Protein AF-A0A378IUZ5-F1 (afdb_monomer_lite)

Organism: NCBI:txid453

Foldseek 3Di:
DDADPVNAELEADDCVQADLLEHEDEQNHQAYDPCRCPPNPSHQAYEYADPDPVSLVNVLVNDDPVHSQRYAYPVNVVVLVVLLVVLLLVLLLQLLLFPCCLAAAPPAPHFDWDWDFDQPPVRDTDIDIDTDHHDYSVVSSVVCVVCVVVRVLSVVLNVVLSPDRRDRDPVSVVVNSVVNNVSSVVSSVVSVVVSVVSRDPDPDPPDPDDDDDDDD

Secondary structure (DSSP, 8-state):
-EE-TTS-EEEE--GGG-BTTEEEEETT--EE-TTTTTT-TT--EEEEE-S-HHHHHHHHHHS-HHHHTTEEEHHHHHHHHHHHHHHHHHHHT-GGGSTTHHHHBTT-S---EEEEEEE-TTS-EEEEEEEPPPB-HHHHHHHHHHTTTT-HHHHHHHHHHHHSPPPSSHHHHHHHHHHHHHHHHHHHHHHHHHHHHTTS-----------PPPP-

Structure (mmCIF, N/CA/C/O backbone):
data_AF-A0A378IUZ5-F1
#
_entry.id   AF-A0A378IUZ5-F1
#
loop_
_atom_site.group_PDB
_atom_site.id
_atom_site.type_symbol
_atom_site.label_atom_id
_atom_site.label_alt_id
_atom_site.label_comp_id
_atom_site.label_asym_id
_atom_site.label_entity_id
_atom_site.label_seq_id
_atom_site.pdbx_PDB_ins_code
_atom_site.Cartn_x
_atom_site.Cartn_y
_atom_site.Cartn_z
_atom_site.occupancy
_atom_site.B_iso_or_equiv
_atom_site.auth_seq_id
_atom_site.auth_comp_id
_atom_site.auth_asym_id
_atom_site.auth_atom_id
_atom_site.pdbx_PDB_model_num
ATOM 1 N N . MET A 1 1 ? -15.796 -12.437 9.306 1.00 93.81 1 MET A N 1
ATOM 2 C CA . MET A 1 1 ? -15.951 -11.730 10.589 1.00 93.81 1 MET A CA 1
ATOM 3 C C . MET A 1 1 ? -17.305 -12.093 11.167 1.00 93.81 1 MET A C 1
ATOM 5 O O . MET A 1 1 ? -18.234 -12.288 10.391 1.00 93.81 1 MET A O 1
ATOM 9 N N . GLN A 1 2 ? -17.433 -12.231 12.486 1.00 96.75 2 GLN A N 1
ATOM 10 C CA . GLN A 1 2 ? -18.705 -12.530 13.143 1.00 96.75 2 GLN A CA 1
ATOM 11 C C . GLN A 1 2 ? -19.196 -11.313 13.933 1.00 96.75 2 GLN A C 1
ATOM 13 O O . GLN A 1 2 ? -18.564 -10.911 14.910 1.00 96.75 2 GLN A O 1
ATOM 18 N N . ILE A 1 3 ? -20.339 -10.773 13.515 1.00 96.88 3 ILE A N 1
ATOM 19 C CA . ILE A 1 3 ? -21.054 -9.666 14.161 1.00 96.88 3 ILE A CA 1
ATOM 20 C C . ILE A 1 3 ? -22.400 -10.212 14.662 1.00 96.88 3 ILE A C 1
ATOM 22 O O . ILE A 1 3 ? -22.935 -11.163 14.085 1.00 96.88 3 ILE A O 1
ATOM 26 N N . SER A 1 4 ? -22.912 -9.676 15.767 1.00 97.00 4 SER A N 1
ATOM 27 C CA . SER A 1 4 ? -24.239 -10.003 16.301 1.00 97.00 4 SER A CA 1
ATOM 28 C C . SER A 1 4 ? -25.361 -9.681 15.308 1.00 97.00 4 SER A C 1
ATOM 30 O O . SER A 1 4 ? -25.196 -8.903 14.371 1.00 97.00 4 SER A O 1
ATOM 32 N N . SER A 1 5 ? -26.539 -10.266 15.529 1.00 95.12 5 SER A N 1
ATOM 33 C CA . SER A 1 5 ? -27.713 -10.069 14.668 1.00 95.12 5 SER A CA 1
ATOM 34 C C . SER A 1 5 ? -28.210 -8.622 14.605 1.00 95.12 5 SER A C 1
ATOM 36 O O . SER A 1 5 ? -28.852 -8.250 13.631 1.00 95.12 5 SER A O 1
ATOM 38 N N . ASP A 1 6 ? -27.928 -7.815 15.630 1.00 94.19 6 ASP A N 1
ATOM 39 C CA . ASP A 1 6 ? -28.248 -6.382 15.677 1.00 94.19 6 ASP A CA 1
ATOM 40 C C . ASP A 1 6 ? -27.192 -5.493 14.991 1.00 94.19 6 ASP A C 1
ATOM 42 O O . ASP A 1 6 ? -27.367 -4.278 14.936 1.00 94.19 6 ASP A O 1
ATOM 46 N N . GLY A 1 7 ? -26.097 -6.075 14.486 1.00 93.75 7 GLY A N 1
ATOM 47 C CA . GLY A 1 7 ? -25.012 -5.352 13.823 1.00 93.75 7 GLY A CA 1
ATOM 48 C C . GLY A 1 7 ? -24.105 -4.538 14.753 1.00 93.75 7 GLY A C 1
ATOM 49 O O . GLY A 1 7 ? -23.192 -3.881 14.265 1.00 93.75 7 GLY A O 1
ATOM 50 N N . GLN A 1 8 ? -24.329 -4.564 16.071 1.00 95.88 8 GLN A N 1
ATOM 51 C CA . GLN A 1 8 ? -23.692 -3.640 17.018 1.00 95.88 8 GLN A CA 1
ATOM 52 C C . GLN A 1 8 ? -22.542 -4.256 17.822 1.00 95.88 8 GLN A C 1
ATOM 54 O O . GLN A 1 8 ? -21.721 -3.521 18.375 1.00 95.88 8 GLN A O 1
ATOM 59 N N . THR A 1 9 ? -22.451 -5.586 17.884 1.00 97.50 9 THR A N 1
ATOM 60 C CA . THR A 1 9 ? -21.418 -6.288 18.655 1.00 97.50 9 THR A CA 1
ATOM 61 C C . THR A 1 9 ? -20.476 -7.067 17.749 1.00 97.50 9 THR A C 1
ATOM 63 O O . THR A 1 9 ? -20.890 -7.989 17.042 1.00 97.50 9 THR A O 1
ATOM 66 N N . LEU A 1 10 ? -19.181 -6.755 17.815 1.00 97.69 10 LEU A N 1
ATOM 67 C CA . LEU A 1 10 ? -18.140 -7.578 17.206 1.00 97.69 10 LEU A CA 1
ATOM 68 C C . LEU A 1 10 ? -17.878 -8.790 18.105 1.00 97.69 10 LEU A C 1
ATOM 70 O O . LEU A 1 10 ? -17.254 -8.673 19.158 1.00 97.69 10 LEU A O 1
ATOM 74 N N . VAL A 1 11 ? -18.366 -9.956 17.683 1.00 97.69 11 VAL A N 1
ATOM 75 C CA . VAL A 1 11 ? -18.302 -11.193 18.475 1.00 97.69 11 VAL A CA 1
ATOM 76 C C . VAL A 1 11 ? -16.967 -11.901 18.277 1.00 97.69 11 VAL A C 1
ATOM 78 O O . VAL A 1 11 ? -16.370 -12.393 19.231 1.00 97.69 11 VAL A O 1
ATOM 81 N N . ARG A 1 12 ? -16.493 -12.004 17.028 1.00 97.00 12 ARG A N 1
ATOM 82 C CA . ARG A 1 12 ? -15.244 -12.713 16.721 1.00 97.00 12 ARG A CA 1
ATOM 83 C C . ARG A 1 12 ? -14.632 -12.300 15.388 1.00 97.00 12 ARG A C 1
ATOM 85 O O . ARG A 1 12 ? -15.325 -12.238 14.372 1.00 97.00 12 ARG A O 1
ATOM 92 N N . VAL A 1 13 ? -13.315 -12.152 15.390 1.00 96.94 13 VAL A N 1
ATOM 93 C CA . VAL A 1 13 ? -12.441 -12.038 14.223 1.00 96.94 13 VAL A CA 1
ATOM 94 C C . VAL A 1 13 ? -11.604 -13.312 14.134 1.00 96.94 13 VAL A C 1
ATOM 96 O O . VAL A 1 13 ? -11.110 -13.826 15.138 1.00 96.94 13 VAL A O 1
ATOM 99 N N . ARG A 1 14 ? -11.497 -13.879 12.936 1.00 95.31 14 ARG A N 1
ATOM 100 C CA . ARG A 1 14 ? -10.641 -15.034 12.637 1.00 95.31 14 ARG A CA 1
ATOM 101 C C . ARG A 1 14 ? -9.499 -14.588 11.736 1.00 95.31 14 ARG A C 1
ATOM 103 O O . ARG A 1 14 ? -9.653 -13.627 10.998 1.00 95.31 14 ARG A O 1
ATOM 110 N N . ASP A 1 15 ? -8.413 -15.355 11.689 1.00 94.31 15 ASP A N 1
ATOM 111 C CA . ASP A 1 15 ? -7.323 -15.109 10.729 1.00 94.31 15 ASP A CA 1
ATOM 112 C C . ASP A 1 15 ? -7.794 -15.122 9.258 1.00 94.31 15 ASP A C 1
ATOM 114 O O . ASP A 1 15 ? -7.133 -14.541 8.408 1.00 94.31 15 ASP A O 1
ATOM 118 N N . SER A 1 16 ? -8.934 -15.755 8.942 1.00 93.75 16 SER A N 1
ATOM 119 C CA . SER A 1 16 ? -9.565 -15.696 7.610 1.00 93.75 16 SER A CA 1
ATOM 120 C C . SER A 1 16 ? -10.226 -14.353 7.290 1.00 93.75 16 SER A C 1
ATOM 122 O O . SER A 1 16 ? -10.581 -14.111 6.145 1.00 93.75 16 SER A O 1
ATOM 124 N N . ASP A 1 17 ? -10.459 -13.527 8.308 1.00 94.25 17 ASP A N 1
ATOM 125 C CA . ASP A 1 17 ? -11.067 -12.200 8.198 1.00 94.25 17 ASP A CA 1
ATOM 126 C C . ASP A 1 17 ? -10.004 -11.094 8.091 1.00 94.25 17 ASP A C 1
ATOM 128 O O . ASP A 1 17 ? -10.349 -9.917 8.023 1.00 94.25 17 ASP A O 1
ATOM 132 N N . ILE A 1 18 ? -8.726 -11.480 8.134 1.00 95.31 18 ILE A N 1
ATOM 133 C CA . ILE A 1 18 ? -7.571 -10.594 8.089 1.00 95.31 18 ILE A CA 1
ATOM 134 C C . ILE A 1 18 ? -6.968 -10.688 6.689 1.00 95.31 18 ILE A C 1
ATOM 136 O O . ILE A 1 18 ? -6.465 -11.747 6.304 1.00 95.31 18 ILE A O 1
ATOM 140 N N . ASP A 1 19 ? -6.994 -9.580 5.954 1.00 92.06 19 ASP A N 1
ATOM 141 C CA . ASP A 1 19 ? -6.399 -9.458 4.624 1.00 92.06 19 ASP A CA 1
ATOM 142 C C . ASP A 1 19 ? -5.126 -8.614 4.702 1.00 92.06 19 ASP A C 1
ATOM 144 O O . ASP A 1 19 ? -5.129 -7.527 5.273 1.00 92.06 19 ASP A O 1
ATOM 148 N N . ASP A 1 20 ? -4.016 -9.157 4.203 1.00 90.12 20 ASP A N 1
ATOM 149 C CA . ASP A 1 20 ? -2.674 -8.554 4.297 1.00 90.12 20 ASP A CA 1
ATOM 150 C C . ASP A 1 20 ? -2.320 -8.017 5.707 1.00 90.12 20 ASP A C 1
ATOM 152 O O . ASP A 1 20 ? -1.781 -6.928 5.899 1.00 90.12 20 ASP A O 1
ATOM 156 N N . GLY A 1 21 ? -2.700 -8.779 6.739 1.00 92.88 21 GLY A N 1
ATOM 157 C CA . GLY A 1 21 ? -2.493 -8.416 8.147 1.00 92.88 21 GLY A CA 1
ATOM 158 C C . GLY A 1 21 ? -3.470 -7.371 8.705 1.00 92.88 21 GLY A C 1
ATOM 159 O O . GLY A 1 21 ? -3.433 -7.071 9.901 1.00 92.88 21 GLY A O 1
ATOM 160 N N . SER A 1 22 ? -4.392 -6.869 7.889 1.00 94.50 22 SER A N 1
ATOM 161 C CA . SER A 1 22 ? -5.360 -5.840 8.259 1.00 94.50 22 SER A CA 1
ATOM 162 C C . SER A 1 22 ? -6.760 -6.409 8.489 1.00 94.50 22 SER A C 1
ATOM 164 O O . SER A 1 22 ? -7.246 -7.253 7.740 1.00 94.50 22 SER A O 1
ATOM 166 N N . CYS A 1 23 ? -7.436 -5.928 9.532 1.00 96.31 23 CYS A N 1
ATOM 167 C CA . CYS A 1 23 ? -8.835 -6.244 9.823 1.00 96.31 23 CYS A CA 1
ATOM 168 C C . CYS A 1 23 ? -9.672 -4.966 9.805 1.00 96.31 23 CYS A C 1
ATOM 170 O O . CYS A 1 23 ? -9.353 -4.020 10.522 1.00 96.31 23 CYS A O 1
ATOM 172 N N . GLN A 1 24 ? -10.774 -4.953 9.057 1.00 96.31 24 GLN A N 1
ATOM 173 C CA . GLN A 1 24 ? -11.662 -3.795 8.971 1.00 96.31 24 GLN A CA 1
ATOM 174 C C . GLN A 1 24 ? -12.866 -3.939 9.909 1.00 96.31 24 GLN A C 1
ATOM 176 O O . GLN A 1 24 ? -13.718 -4.801 9.709 1.00 96.31 24 GLN A O 1
ATOM 181 N N . ILE A 1 25 ? -12.945 -3.084 10.928 1.00 97.00 25 ILE A N 1
ATOM 182 C CA . ILE A 1 25 ? -14.085 -2.981 11.843 1.00 97.00 25 ILE A CA 1
ATOM 183 C C . ILE A 1 25 ? -15.115 -2.015 11.236 1.00 97.00 25 ILE A C 1
ATOM 185 O O . ILE A 1 25 ? -14.765 -0.864 10.956 1.00 97.00 25 ILE A O 1
ATOM 189 N N . PRO A 1 26 ? -16.375 -2.440 11.040 1.00 95.44 26 PRO A N 1
ATOM 190 C CA . PRO A 1 26 ? -17.430 -1.566 10.536 1.00 95.44 26 PRO A CA 1
ATOM 191 C C . PRO A 1 26 ? -17.740 -0.390 11.468 1.00 95.44 26 PRO A C 1
ATOM 193 O O . PRO A 1 26 ? -17.628 -0.503 12.692 1.00 95.44 26 PRO A O 1
ATOM 196 N N . ALA A 1 27 ? -18.224 0.706 10.885 1.00 93.62 27 ALA A N 1
ATOM 197 C CA . ALA A 1 27 ? -18.963 1.717 11.634 1.00 93.62 27 ALA A CA 1
ATOM 198 C C . ALA A 1 27 ? -20.202 1.091 12.312 1.00 93.62 27 ALA A C 1
ATOM 200 O O . ALA A 1 27 ? -20.739 0.077 11.865 1.00 93.62 27 ALA A O 1
ATOM 201 N N . GLY A 1 28 ? -20.649 1.686 13.410 1.00 93.62 28 GLY A N 1
ATOM 202 C CA . GLY A 1 28 ? -21.819 1.293 14.188 1.00 93.62 28 GLY A CA 1
ATOM 203 C C . GLY A 1 28 ? -21.537 0.292 15.308 1.00 93.62 28 GLY A C 1
ATOM 204 O O . GLY A 1 28 ? -22.400 0.089 16.157 1.00 93.62 28 GLY A O 1
ATOM 205 N N . ILE A 1 29 ? -20.339 -0.301 15.376 1.00 97.31 29 ILE A N 1
ATOM 206 C CA . ILE A 1 29 ? -19.983 -1.248 16.443 1.00 97.31 29 ILE A CA 1
ATOM 207 C C . ILE A 1 29 ? -19.940 -0.523 17.785 1.00 97.31 29 ILE A C 1
ATOM 209 O O . ILE A 1 29 ? -19.073 0.323 17.997 1.00 97.31 29 ILE A O 1
ATOM 213 N N . THR A 1 30 ? -20.849 -0.853 18.699 1.00 97.12 30 THR A N 1
ATOM 214 C CA . THR A 1 30 ? -20.945 -0.275 20.050 1.00 97.12 30 THR A CA 1
ATOM 215 C C . THR A 1 30 ? -20.349 -1.170 21.126 1.00 97.12 30 THR A C 1
ATOM 217 O O . THR A 1 30 ? -20.024 -0.673 22.201 1.00 97.12 30 THR A O 1
ATOM 220 N N . THR A 1 31 ? -20.146 -2.455 20.828 1.00 97.25 31 THR A N 1
ATOM 221 C CA . THR A 1 31 ? -19.569 -3.430 21.760 1.00 97.25 31 THR A CA 1
ATOM 222 C C . THR A 1 31 ? -18.574 -4.341 21.041 1.00 97.25 31 THR A C 1
ATOM 224 O O . THR A 1 31 ? -18.800 -4.762 19.908 1.00 97.25 31 THR A O 1
ATOM 227 N N . ILE A 1 32 ? -17.465 -4.677 21.698 1.00 97.62 32 ILE A N 1
ATOM 228 C CA . ILE A 1 32 ? -16.511 -5.688 21.229 1.00 97.62 32 ILE A CA 1
ATOM 229 C C . ILE A 1 32 ? -16.420 -6.750 22.315 1.00 97.62 32 ILE A C 1
ATOM 231 O O . ILE A 1 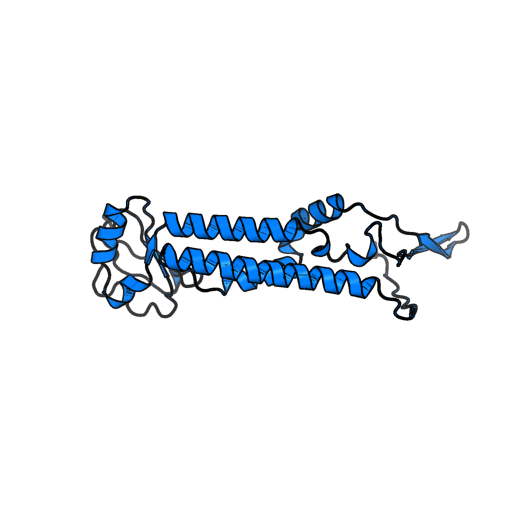32 ? -16.172 -6.430 23.477 1.00 97.62 32 ILE A O 1
ATOM 235 N N . ASP A 1 33 ? -16.647 -8.008 21.949 1.00 96.50 33 ASP A N 1
ATOM 236 C CA . ASP A 1 33 ? -16.543 -9.097 22.910 1.00 96.50 33 ASP A CA 1
ATOM 237 C C . ASP A 1 33 ? -15.089 -9.245 23.394 1.00 96.50 33 ASP A C 1
ATOM 239 O O . ASP A 1 33 ? -14.131 -9.102 22.631 1.00 96.50 33 ASP A O 1
ATOM 243 N N . THR A 1 34 ? -14.912 -9.576 24.672 1.00 92.25 34 THR A N 1
ATOM 244 C CA . THR A 1 34 ? -13.605 -9.652 25.358 1.00 92.25 34 THR A CA 1
ATOM 245 C C . THR A 1 34 ? -12.598 -10.573 24.667 1.00 92.25 34 THR A C 1
ATOM 247 O O . THR A 1 34 ? -11.389 -10.390 24.788 1.00 92.25 34 THR A O 1
ATOM 250 N N . ARG A 1 35 ? -13.092 -11.574 23.928 1.00 93.94 35 ARG A N 1
ATOM 251 C CA . ARG A 1 35 ? -12.298 -12.561 23.183 1.00 93.94 35 ARG A CA 1
ATOM 252 C C . ARG A 1 35 ? -12.435 -12.429 21.664 1.00 93.94 35 ARG A C 1
ATOM 254 O O . ARG A 1 35 ? -12.056 -13.345 20.933 1.00 93.94 35 ARG A O 1
ATOM 261 N N . ALA A 1 36 ? -12.934 -11.295 21.169 1.00 96.62 36 ALA A N 1
ATOM 262 C CA . ALA A 1 36 ? -13.176 -11.099 19.743 1.00 96.62 36 ALA A CA 1
ATOM 263 C C . ALA A 1 36 ? -11.903 -11.259 18.896 1.00 96.62 36 ALA A C 1
ATOM 265 O O . ALA A 1 36 ? -11.979 -11.793 17.795 1.00 96.62 36 ALA A O 1
ATOM 266 N N . PHE A 1 37 ? -10.738 -10.871 19.425 1.00 96.56 37 PHE A N 1
ATOM 267 C CA . PHE A 1 37 ? -9.444 -10.929 18.731 1.00 96.56 37 PHE A CA 1
ATOM 268 C C . PHE A 1 37 ? -8.528 -12.072 19.197 1.00 96.56 37 PHE A C 1
ATOM 270 O O . PHE A 1 37 ? -7.346 -12.118 18.847 1.00 96.56 37 PHE A O 1
ATOM 277 N N . THR A 1 38 ? -9.034 -13.017 19.994 1.00 93.19 38 THR A N 1
ATOM 278 C CA . THR A 1 38 ? -8.218 -14.144 20.462 1.00 93.19 38 THR A CA 1
ATOM 279 C C . THR A 1 38 ? -7.758 -14.996 19.270 1.00 93.19 38 THR A C 1
ATOM 281 O O . THR A 1 38 ? -8.576 -15.416 18.455 1.00 93.19 38 THR A O 1
ATOM 284 N N . HIS A 1 39 ? -6.456 -15.296 19.203 1.00 92.00 39 HIS A N 1
ATOM 285 C CA . HIS A 1 39 ? -5.794 -16.042 18.116 1.00 92.00 39 HIS A CA 1
ATOM 286 C C . HIS A 1 39 ? -5.687 -15.315 16.762 1.00 92.00 39 HIS A C 1
ATOM 288 O O . HIS A 1 39 ? -5.403 -15.964 15.760 1.00 92.00 39 HIS A O 1
ATOM 294 N N . CYS A 1 40 ? -5.847 -13.989 16.715 1.00 94.75 40 CYS A N 1
ATOM 295 C CA . CYS A 1 40 ? -5.556 -13.195 15.514 1.00 94.75 40 CYS A CA 1
ATOM 296 C C . CYS A 1 40 ? -4.037 -12.995 15.333 1.00 94.75 40 CYS A C 1
ATOM 298 O O . CYS A 1 40 ? -3.497 -11.921 15.603 1.00 94.75 40 CYS A O 1
ATOM 300 N N . THR A 1 41 ? -3.324 -14.047 14.923 1.00 92.44 41 THR A N 1
ATOM 301 C CA . THR A 1 41 ? -1.847 -14.074 14.886 1.00 92.44 41 THR A CA 1
ATOM 302 C C . THR A 1 41 ? -1.249 -13.247 13.754 1.00 92.44 41 THR A C 1
ATOM 304 O O . THR A 1 41 ? -0.116 -12.781 13.859 1.00 92.44 41 THR A O 1
ATOM 307 N N . LYS A 1 42 ? -2.022 -13.027 12.688 1.00 93.88 42 LYS A N 1
ATOM 308 C CA . LYS A 1 42 ? -1.606 -12.244 11.518 1.00 93.88 42 LYS A CA 1
ATOM 309 C C . LYS A 1 42 ? -1.895 -10.749 11.654 1.00 93.88 42 LYS A C 1
ATOM 311 O O . LYS A 1 42 ? -1.502 -9.989 10.780 1.00 93.88 42 LYS A O 1
ATOM 316 N N . LEU A 1 43 ? -2.589 -10.324 12.714 1.00 95.31 43 LEU A N 1
ATOM 317 C CA . LEU A 1 43 ? -3.108 -8.963 12.841 1.00 95.31 43 LEU A CA 1
ATOM 318 C C . LEU A 1 43 ? -1.996 -7.938 13.103 1.00 95.31 43 LEU A C 1
ATOM 320 O O . LEU A 1 43 ? -1.454 -7.851 14.212 1.00 95.31 43 LEU A O 1
ATOM 324 N N . THR A 1 44 ? -1.709 -7.112 12.105 1.00 94.69 44 THR A N 1
ATOM 325 C CA . THR A 1 44 ? -0.768 -5.987 12.159 1.00 94.69 44 THR A CA 1
ATOM 326 C C . THR A 1 44 ? -1.485 -4.641 12.210 1.00 94.69 44 THR A C 1
ATOM 328 O O . THR A 1 44 ? -0.960 -3.709 12.822 1.00 94.69 44 THR A O 1
ATOM 331 N N . SER A 1 45 ? -2.685 -4.539 11.632 1.00 96.12 45 SER A N 1
ATOM 332 C CA . SER A 1 45 ? -3.451 -3.291 11.563 1.00 96.12 45 SER A CA 1
ATOM 333 C C . SER A 1 45 ? -4.953 -3.511 11.750 1.00 96.12 45 SER A C 1
ATOM 335 O O . SER A 1 45 ? -5.514 -4.529 11.346 1.00 96.12 45 SER A O 1
ATOM 337 N N . ILE A 1 46 ? -5.613 -2.544 12.382 1.00 97.12 46 ILE A N 1
ATOM 338 C CA . ILE A 1 46 ? -7.062 -2.506 12.585 1.00 97.12 46 ILE A CA 1
ATOM 339 C C . ILE A 1 46 ? -7.587 -1.240 11.923 1.00 97.12 46 ILE A C 1
ATOM 341 O O . ILE A 1 46 ? -7.243 -0.136 12.333 1.00 97.12 46 ILE A O 1
ATOM 345 N N . ILE A 1 47 ? -8.431 -1.399 10.913 1.00 97.31 47 ILE A N 1
ATOM 346 C CA . ILE A 1 47 ? -9.008 -0.292 10.160 1.00 97.31 47 ILE A CA 1
ATOM 347 C C . ILE A 1 47 ? -10.398 -0.020 10.715 1.00 97.31 47 ILE A C 1
ATOM 349 O O . ILE A 1 47 ? -11.251 -0.906 10.690 1.00 97.31 47 ILE A O 1
ATOM 353 N N . ILE A 1 48 ? -10.653 1.194 11.194 1.00 97.31 48 ILE A N 1
ATOM 354 C CA . ILE A 1 48 ? -12.012 1.598 11.571 1.00 97.31 48 ILE A CA 1
ATOM 355 C C . ILE A 1 48 ? -12.670 2.234 10.350 1.00 97.31 48 ILE A C 1
ATOM 357 O O . ILE A 1 48 ? -12.227 3.278 9.876 1.00 97.31 48 ILE A O 1
ATOM 361 N N . ALA A 1 49 ? -13.728 1.598 9.846 1.00 95.94 49 ALA A N 1
ATOM 362 C CA . ALA A 1 49 ? -14.438 1.981 8.628 1.00 95.94 49 ALA A CA 1
ATOM 363 C C . ALA A 1 49 ? -15.397 3.169 8.834 1.00 95.94 49 ALA A C 1
ATOM 365 O O . ALA A 1 49 ? -16.550 3.111 8.410 1.00 95.94 49 ALA A O 1
ATOM 366 N N . SER A 1 50 ? -14.928 4.225 9.498 1.00 95.19 50 SER A N 1
ATOM 367 C CA . SER A 1 50 ? -15.663 5.471 9.706 1.00 95.19 50 SER A CA 1
ATOM 368 C C . SER A 1 50 ? -14.765 6.671 9.424 1.00 95.19 50 SER A C 1
ATOM 370 O O . SER A 1 50 ? -13.559 6.631 9.681 1.00 95.19 50 SER A O 1
ATOM 372 N N . ASP A 1 51 ? -15.383 7.724 8.898 1.00 92.69 51 ASP A N 1
ATOM 373 C CA . ASP A 1 51 ? -14.761 9.031 8.684 1.00 92.69 51 ASP A CA 1
ATOM 374 C C . ASP A 1 51 ? -15.071 9.996 9.851 1.00 92.69 51 ASP A C 1
ATOM 376 O O . ASP A 1 51 ? -14.511 11.089 9.915 1.00 92.69 51 ASP A O 1
ATOM 380 N N . ASP A 1 52 ? -15.936 9.591 10.794 1.00 94.50 52 ASP A N 1
ATOM 381 C CA . ASP A 1 52 ? -16.264 10.346 12.006 1.00 94.50 52 ASP A CA 1
ATOM 382 C C . ASP A 1 52 ? -15.239 10.062 13.116 1.00 94.50 52 ASP A C 1
ATOM 384 O O . ASP A 1 52 ? -15.160 8.960 13.667 1.00 94.50 52 ASP A O 1
ATOM 388 N N . GLU A 1 53 ? -14.463 11.083 13.480 1.00 93.25 53 GLU A N 1
ATOM 389 C CA . GLU A 1 53 ? -13.435 11.005 14.523 1.00 93.25 53 GLU A CA 1
ATOM 390 C C . GLU A 1 53 ? -13.997 10.604 15.893 1.00 93.25 53 GLU A C 1
ATOM 392 O O . GLU A 1 53 ? -13.327 9.905 16.658 1.00 93.25 53 GLU A O 1
ATOM 397 N N . THR A 1 54 ? -15.236 10.993 16.209 1.00 95.44 54 THR A N 1
ATOM 398 C CA . THR A 1 54 ? -15.879 10.637 17.479 1.00 95.44 54 THR A CA 1
ATOM 399 C C . THR A 1 54 ? -16.210 9.151 17.528 1.00 95.44 54 THR A C 1
ATOM 401 O O . THR A 1 54 ? -16.021 8.494 18.555 1.00 95.44 54 THR A O 1
ATOM 404 N N . GLU A 1 55 ? -16.632 8.589 16.399 1.00 95.94 55 GLU A N 1
ATOM 405 C CA . GLU A 1 55 ? -16.911 7.171 16.264 1.00 95.94 55 GLU A CA 1
ATOM 406 C C . GLU A 1 55 ? -15.625 6.340 16.283 1.00 95.94 55 GLU A C 1
ATOM 408 O O . GLU A 1 55 ? -15.555 5.331 16.992 1.00 95.94 55 GLU A O 1
ATOM 413 N N . VAL A 1 56 ? -14.588 6.796 15.576 1.00 95.81 56 VAL A N 1
ATOM 414 C CA . VAL A 1 56 ? -13.246 6.199 15.613 1.00 95.81 56 VAL A CA 1
ATOM 415 C C . VAL A 1 56 ? -12.716 6.171 17.044 1.00 95.81 56 VAL A C 1
ATOM 417 O O . VAL A 1 56 ? -12.283 5.117 17.518 1.00 95.81 56 VAL A O 1
ATOM 420 N N . ALA A 1 57 ? -12.806 7.288 17.770 1.00 96.06 57 ALA A N 1
ATOM 421 C CA . ALA A 1 57 ? -12.396 7.358 19.167 1.00 96.06 57 ALA A CA 1
ATOM 422 C C . ALA A 1 57 ? -13.216 6.400 20.040 1.00 96.06 57 ALA A C 1
ATOM 424 O O . ALA A 1 57 ? -12.649 5.645 20.829 1.00 96.06 57 ALA A O 1
ATOM 425 N N . ARG A 1 58 ? -14.541 6.364 19.881 1.00 97.19 58 ARG A N 1
ATOM 426 C CA . ARG A 1 58 ? -15.413 5.464 20.643 1.00 97.19 58 ARG A CA 1
ATOM 427 C C . ARG A 1 58 ? -15.055 3.992 20.415 1.00 97.19 58 ARG A C 1
ATOM 429 O O . ARG A 1 58 ? -14.889 3.264 21.388 1.00 97.19 58 ARG A O 1
ATOM 436 N N . ILE A 1 59 ? -14.893 3.556 19.163 1.00 97.00 59 ILE A N 1
ATOM 437 C CA . ILE A 1 59 ? -14.504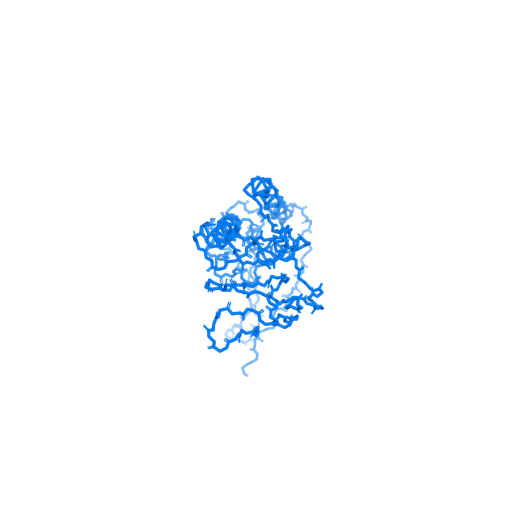 2.173 18.825 1.00 97.00 59 ILE A CA 1
ATOM 438 C C . ILE A 1 59 ? -13.096 1.860 19.347 1.00 97.00 59 ILE A C 1
ATOM 440 O O . ILE A 1 59 ? -12.870 0.775 19.879 1.00 97.00 59 ILE A O 1
ATOM 444 N N . THR A 1 60 ? -12.172 2.821 19.286 1.00 96.12 60 THR A N 1
ATOM 445 C CA . THR A 1 60 ? -10.822 2.690 19.859 1.00 96.12 60 THR A CA 1
ATOM 446 C C . THR A 1 60 ? -10.861 2.353 21.350 1.00 96.12 60 THR A C 1
ATOM 448 O O . THR A 1 60 ? -10.112 1.492 21.806 1.00 96.12 60 THR A O 1
ATOM 451 N N . HIS A 1 61 ? -11.767 2.968 22.114 1.00 96.50 61 HIS A N 1
ATOM 452 C CA . HIS A 1 61 ? -11.904 2.687 23.546 1.00 96.50 61 HIS A CA 1
ATOM 453 C C . HIS A 1 61 ? -12.503 1.304 23.844 1.00 96.50 61 HIS A C 1
ATOM 455 O O . HIS A 1 61 ? -12.229 0.755 24.910 1.00 96.50 61 HIS A O 1
ATOM 461 N N . LEU A 1 62 ? -13.274 0.721 22.916 1.00 96.69 62 LEU A N 1
ATOM 462 C CA . LEU A 1 62 ? -13.790 -0.650 23.039 1.00 96.69 62 LEU A CA 1
ATOM 463 C C . LEU A 1 62 ? -12.703 -1.710 22.821 1.00 96.69 62 LEU A C 1
ATOM 465 O O . LEU A 1 62 ? -12.880 -2.860 23.222 1.00 96.69 62 LEU A O 1
ATOM 469 N N . LEU A 1 63 ? -11.600 -1.346 22.164 1.00 96.00 63 LEU A N 1
ATOM 470 C CA . LEU A 1 63 ? -10.488 -2.252 21.916 1.00 96.00 63 LEU A CA 1
ATOM 471 C C . LEU A 1 63 ? -9.590 -2.385 23.162 1.00 96.00 63 LEU A C 1
ATOM 473 O O . LEU A 1 63 ? -9.347 -1.388 23.857 1.00 96.00 63 LEU A O 1
ATOM 477 N N . PRO A 1 64 ? -9.044 -3.592 23.415 1.00 92.88 64 PRO A N 1
ATOM 478 C CA . PRO A 1 64 ? -7.982 -3.804 24.395 1.00 92.88 64 PRO A CA 1
ATOM 479 C C . PRO A 1 64 ? -6.785 -2.873 24.165 1.00 92.88 64 PRO A C 1
ATOM 481 O O . PRO A 1 64 ? -6.443 -2.583 23.015 1.00 92.88 64 PRO A O 1
ATOM 484 N N . GLU A 1 65 ? -6.130 -2.436 25.245 1.00 92.88 65 GLU A N 1
ATOM 485 C CA . GLU A 1 65 ? -5.003 -1.486 25.203 1.00 92.88 65 GLU A CA 1
ATOM 486 C C . GLU A 1 65 ? -3.900 -1.931 24.231 1.00 92.88 65 GLU A C 1
ATOM 488 O O . GLU A 1 65 ? -3.396 -1.129 23.445 1.00 92.88 65 GLU A O 1
ATOM 493 N N . GLU A 1 66 ? -3.577 -3.227 24.199 1.00 91.81 66 GLU A N 1
ATOM 494 C CA . GLU A 1 66 ? -2.547 -3.788 23.321 1.00 91.81 66 GLU A CA 1
ATOM 495 C C . GLU A 1 66 ? -2.868 -3.696 21.819 1.00 91.81 66 GLU A C 1
ATOM 497 O O . GLU A 1 66 ? -1.966 -3.818 20.986 1.00 91.81 66 GLU A O 1
ATOM 502 N N . LEU A 1 67 ? -4.137 -3.487 21.453 1.00 94.50 67 LEU A N 1
ATOM 503 C CA . LEU A 1 67 ? -4.578 -3.356 20.063 1.00 94.50 67 LEU A CA 1
ATOM 504 C C . LEU A 1 67 ? -4.726 -1.900 19.618 1.00 94.50 67 LEU A C 1
ATOM 506 O O . LEU A 1 67 ? -4.741 -1.644 18.413 1.00 94.50 67 LEU A O 1
ATOM 510 N N . ARG A 1 68 ? -4.788 -0.941 20.548 1.00 94.50 68 ARG A N 1
ATOM 511 C CA . ARG A 1 68 ? -5.006 0.477 20.216 1.00 94.50 68 ARG A CA 1
ATOM 512 C C . ARG A 1 68 ? -3.878 1.075 19.379 1.00 94.50 68 ARG A C 1
ATOM 514 O O . ARG A 1 68 ? -4.133 1.910 18.520 1.00 94.50 68 ARG A O 1
ATOM 521 N N . SER A 1 69 ? -2.649 0.588 19.550 1.00 93.19 69 SER A N 1
ATOM 522 C CA . SER A 1 69 ? -1.484 0.998 18.750 1.00 93.19 69 SER A CA 1
ATOM 523 C C . SER A 1 69 ? -1.502 0.498 17.297 1.00 93.19 69 SER A C 1
ATOM 525 O O . SER A 1 69 ? -0.662 0.908 16.499 1.00 93.19 69 SER A O 1
ATOM 527 N N . LYS A 1 70 ? -2.438 -0.391 16.937 1.00 95.06 70 LYS A N 1
ATOM 528 C CA . LYS A 1 70 ? -2.583 -0.950 15.583 1.00 95.06 70 LYS A CA 1
ATOM 529 C C . LYS A 1 70 ? -3.653 -0.239 14.753 1.00 95.06 70 LYS A C 1
ATOM 531 O O . LYS A 1 70 ? -3.904 -0.654 13.623 1.00 95.06 70 LYS A O 1
ATOM 536 N N . ILE A 1 71 ? -4.320 0.766 15.317 1.00 96.12 71 ILE A N 1
ATOM 537 C CA . ILE A 1 71 ? -5.473 1.411 14.692 1.00 96.12 71 ILE A CA 1
ATOM 538 C C . ILE A 1 71 ? -5.025 2.333 13.560 1.00 96.12 71 ILE A C 1
ATOM 540 O O . ILE A 1 71 ? -4.083 3.106 13.705 1.00 96.12 71 ILE A O 1
ATOM 544 N N . ILE A 1 72 ? -5.744 2.257 12.446 1.00 96.06 72 ILE A N 1
ATOM 545 C CA . ILE A 1 72 ? -5.650 3.162 11.305 1.00 96.06 72 ILE A CA 1
ATOM 546 C C . ILE A 1 72 ? -7.080 3.617 10.997 1.00 96.06 72 ILE A C 1
ATOM 548 O O . ILE A 1 72 ? -7.990 2.794 10.862 1.00 96.06 72 ILE A O 1
ATOM 552 N N . SER A 1 73 ? -7.318 4.926 10.924 1.00 95.12 73 SER A N 1
ATOM 553 C CA . SER A 1 73 ? -8.623 5.430 10.484 1.00 95.12 73 SER A CA 1
ATOM 554 C C . SER A 1 73 ? -8.788 5.213 8.982 1.00 95.12 73 SER A C 1
ATOM 556 O O . SER A 1 73 ? -7.807 5.241 8.236 1.00 95.12 73 SER A O 1
ATOM 558 N N . LYS A 1 74 ? -10.026 5.030 8.515 1.00 95.12 74 LYS A N 1
ATOM 559 C CA . LYS A 1 74 ? -10.311 4.924 7.079 1.00 95.12 74 LYS A CA 1
ATOM 560 C C . LYS A 1 74 ? -9.764 6.127 6.306 1.00 95.12 74 LYS A C 1
ATOM 562 O O . LYS A 1 74 ? -9.044 5.937 5.336 1.00 95.12 74 LYS A O 1
ATOM 567 N N . ARG A 1 75 ? -10.002 7.344 6.804 1.00 95.12 75 ARG A N 1
ATOM 568 C CA . ARG A 1 75 ? -9.449 8.572 6.222 1.00 95.12 75 ARG A CA 1
ATOM 569 C C . ARG A 1 75 ? -7.927 8.516 6.047 1.00 95.12 75 ARG A C 1
ATOM 571 O O . ARG A 1 75 ? -7.431 8.830 4.971 1.00 95.12 75 ARG A O 1
ATOM 578 N N . LEU A 1 76 ? -7.184 8.104 7.079 1.00 95.56 76 LEU A N 1
ATOM 579 C CA . LEU A 1 76 ? -5.726 7.992 6.983 1.00 95.56 76 LEU A CA 1
ATOM 580 C C . LEU A 1 76 ? -5.314 6.900 5.985 1.00 95.56 76 LEU A C 1
ATOM 582 O O . LEU A 1 76 ? -4.385 7.102 5.209 1.00 95.56 76 LEU A O 1
ATOM 586 N N . LEU A 1 77 ? -6.012 5.761 5.970 1.00 95.75 77 LEU A N 1
ATOM 587 C CA . LEU A 1 77 ? -5.766 4.691 5.003 1.00 95.75 77 LEU A CA 1
ATOM 588 C C . LEU A 1 77 ? -5.991 5.153 3.557 1.00 95.75 77 LEU A C 1
ATOM 590 O O . LEU A 1 77 ? -5.184 4.824 2.687 1.00 95.75 77 LEU A O 1
ATOM 594 N N . ASP A 1 78 ? -7.043 5.928 3.307 1.00 96.38 78 ASP A N 1
ATOM 595 C CA . ASP A 1 78 ? -7.344 6.492 1.991 1.00 96.38 78 ASP A CA 1
ATOM 596 C C . ASP A 1 78 ? -6.232 7.460 1.552 1.00 96.38 78 ASP A C 1
ATOM 598 O O . ASP A 1 78 ? -5.750 7.377 0.421 1.00 96.38 78 ASP A O 1
ATOM 602 N N . GLU A 1 79 ? -5.739 8.314 2.457 1.00 97.81 79 GLU A N 1
ATOM 603 C CA . GLU A 1 79 ? -4.607 9.210 2.185 1.00 97.81 79 GLU A CA 1
ATOM 604 C C . GLU A 1 79 ? -3.304 8.440 1.898 1.00 97.81 79 GLU A C 1
ATOM 606 O O . GLU A 1 79 ? -2.572 8.778 0.962 1.00 97.81 79 GLU A O 1
ATOM 611 N N . ILE A 1 80 ? -3.017 7.378 2.661 1.00 97.56 80 ILE A N 1
ATOM 612 C CA . ILE A 1 80 ? -1.860 6.500 2.426 1.00 97.56 80 ILE A CA 1
ATOM 613 C C . ILE A 1 80 ? -1.972 5.832 1.056 1.00 97.56 80 ILE A C 1
ATOM 615 O O . ILE A 1 80 ? -1.007 5.843 0.289 1.00 97.56 80 ILE A O 1
ATOM 619 N N . THR A 1 81 ? -3.136 5.261 0.750 1.00 96.62 81 THR A N 1
ATOM 620 C CA . THR A 1 81 ? -3.395 4.548 -0.506 1.00 96.62 81 THR A CA 1
ATOM 621 C C . THR A 1 81 ? -3.242 5.492 -1.690 1.00 96.62 81 THR A C 1
ATOM 623 O O . THR A 1 81 ? -2.491 5.194 -2.618 1.00 96.62 81 THR A O 1
ATOM 626 N N . HIS A 1 82 ? -3.851 6.677 -1.614 1.00 98.12 82 HIS A N 1
ATOM 627 C CA . HIS A 1 82 ? -3.727 7.706 -2.639 1.00 98.12 82 HIS A CA 1
ATOM 628 C C . HIS A 1 82 ? -2.263 8.086 -2.884 1.00 98.12 82 HIS A C 1
ATOM 630 O O . HIS A 1 82 ? -1.791 8.085 -4.020 1.00 98.12 82 HIS A O 1
ATOM 636 N N . PHE A 1 83 ? -1.501 8.324 -1.816 1.00 98.31 83 PHE A N 1
ATOM 637 C CA . PHE A 1 83 ? -0.083 8.634 -1.939 1.00 98.31 83 PHE A CA 1
ATOM 638 C C . PHE A 1 83 ? 0.715 7.483 -2.578 1.00 98.31 83 PHE A C 1
ATOM 640 O O . PHE A 1 83 ? 1.550 7.721 -3.453 1.00 98.31 83 PHE A O 1
ATOM 647 N N . GLN A 1 84 ? 0.476 6.228 -2.185 1.00 97.88 84 GLN A N 1
ATOM 648 C CA . GLN A 1 84 ? 1.134 5.070 -2.801 1.00 97.88 84 GLN A CA 1
ATOM 649 C C . GLN A 1 84 ? 0.841 4.988 -4.307 1.00 97.88 84 GLN A C 1
ATOM 651 O O . GLN A 1 84 ? 1.761 4.756 -5.099 1.00 97.88 84 GLN A O 1
ATOM 656 N N . GLU A 1 85 ? -0.408 5.221 -4.713 1.00 97.06 85 GLU A N 1
ATOM 657 C CA . GLU A 1 85 ? -0.821 5.267 -6.117 1.00 97.06 85 GLU A CA 1
ATOM 658 C C . GLU A 1 85 ? -0.113 6.385 -6.887 1.00 97.06 85 GLU A C 1
ATOM 660 O O . GLU A 1 85 ? 0.409 6.135 -7.975 1.00 97.06 85 GLU A O 1
ATOM 665 N N . GLU A 1 86 ? 0.004 7.586 -6.316 1.00 97.44 86 GLU A N 1
ATOM 666 C CA . GLU A 1 86 ? 0.759 8.689 -6.919 1.00 97.44 86 GLU A CA 1
ATOM 667 C C . GLU A 1 86 ? 2.234 8.328 -7.131 1.00 97.44 86 GLU A C 1
ATOM 669 O O . GLU A 1 86 ? 2.816 8.617 -8.183 1.00 97.44 86 GLU A O 1
ATOM 674 N N . GLN A 1 87 ? 2.862 7.667 -6.154 1.00 97.94 87 GLN A N 1
ATOM 675 C CA . GLN A 1 87 ? 4.257 7.249 -6.279 1.00 97.94 87 GLN A CA 1
ATOM 676 C C . GLN A 1 87 ? 4.440 6.173 -7.360 1.00 97.94 87 GLN A C 1
ATOM 678 O O . GLN A 1 87 ? 5.412 6.216 -8.124 1.00 97.94 87 GLN A O 1
ATOM 683 N N . LEU A 1 88 ? 3.501 5.232 -7.468 1.00 96.88 88 LEU A N 1
ATOM 684 C CA . LEU A 1 88 ? 3.475 4.224 -8.528 1.00 96.88 88 LEU A CA 1
ATOM 685 C C . LEU A 1 88 ? 3.209 4.855 -9.905 1.00 96.88 88 LEU A C 1
ATOM 687 O O . LEU A 1 88 ? 3.862 4.493 -10.885 1.00 96.88 88 LEU A O 1
ATOM 691 N N . ALA A 1 89 ? 2.327 5.849 -9.990 1.00 95.69 89 ALA A N 1
ATOM 692 C CA . ALA A 1 89 ? 2.084 6.606 -11.214 1.00 95.69 89 ALA A CA 1
ATOM 693 C C . ALA A 1 89 ? 3.336 7.383 -11.646 1.00 95.69 89 ALA A C 1
ATOM 695 O O . ALA A 1 89 ? 3.727 7.329 -12.813 1.00 95.69 89 ALA A O 1
ATOM 696 N N . ARG A 1 90 ? 4.034 8.037 -10.707 1.00 96.12 90 ARG A N 1
ATOM 697 C CA . ARG A 1 90 ? 5.328 8.696 -10.957 1.00 96.12 90 ARG A CA 1
ATOM 698 C C . ARG A 1 90 ? 6.360 7.720 -11.526 1.00 96.12 90 ARG A C 1
ATOM 700 O O . ARG A 1 90 ? 7.110 8.074 -12.437 1.00 96.12 90 ARG A O 1
ATOM 707 N N . PHE A 1 91 ? 6.386 6.492 -11.014 1.00 95.94 91 PHE A N 1
ATOM 708 C CA . PHE A 1 91 ? 7.260 5.431 -11.507 1.00 95.94 91 PHE A CA 1
ATOM 709 C C . PHE A 1 91 ? 6.949 5.039 -12.962 1.00 95.94 91 PHE A C 1
ATOM 711 O O . PHE A 1 91 ? 7.856 4.954 -13.794 1.00 95.94 91 PHE A O 1
ATOM 718 N N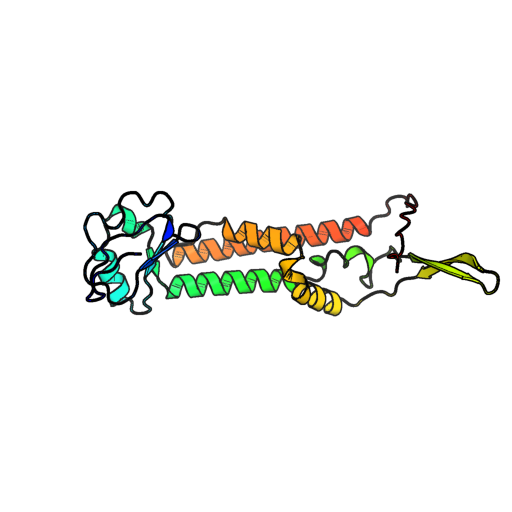 . LEU A 1 92 ? 5.672 4.838 -13.295 1.00 94.19 92 LEU A N 1
ATOM 719 C CA . LEU A 1 92 ? 5.236 4.507 -14.659 1.00 94.19 92 LEU A CA 1
ATOM 720 C C . LEU A 1 92 ? 5.441 5.671 -15.639 1.00 94.19 92 LEU A C 1
ATOM 722 O O . LEU A 1 92 ? 5.784 5.443 -16.800 1.00 94.19 92 LEU A O 1
ATOM 726 N N . ASN A 1 93 ? 5.342 6.910 -15.153 1.00 94.06 93 ASN A N 1
ATOM 727 C CA . ASN A 1 93 ? 5.628 8.135 -15.905 1.00 94.06 93 ASN A CA 1
ATOM 728 C C . ASN A 1 93 ? 7.130 8.385 -16.146 1.00 94.06 93 ASN A C 1
ATOM 730 O O . ASN A 1 93 ? 7.524 9.446 -16.628 1.00 94.06 93 ASN A O 1
ATOM 734 N N . THR A 1 94 ? 7.980 7.401 -15.852 1.00 93.75 94 THR A N 1
ATOM 735 C CA . THR A 1 94 ? 9.400 7.415 -16.200 1.00 93.75 94 THR A CA 1
ATOM 736 C C . THR A 1 94 ? 9.645 6.461 -17.373 1.00 93.75 94 THR A C 1
ATOM 738 O O . THR A 1 94 ? 9.564 5.250 -17.195 1.00 93.75 94 THR A O 1
ATOM 741 N N . PRO A 1 95 ? 10.002 6.929 -18.580 1.00 92.12 95 PRO A N 1
ATOM 742 C CA . PRO A 1 95 ? 10.053 6.057 -19.757 1.00 92.12 95 PRO A CA 1
ATOM 743 C C . PRO A 1 95 ? 11.139 4.971 -19.654 1.00 92.12 95 PRO A C 1
ATOM 745 O O . PRO A 1 95 ? 11.001 3.897 -20.231 1.00 92.12 95 PRO A O 1
ATOM 748 N N . GLN A 1 96 ? 12.195 5.200 -18.866 1.00 91.75 96 GLN A N 1
ATOM 749 C CA . GLN A 1 96 ? 13.272 4.238 -18.605 1.00 91.75 96 GLN A CA 1
ATOM 750 C C . GLN A 1 96 ? 12.836 3.041 -17.752 1.00 91.75 96 GLN A C 1
ATOM 752 O O . GLN A 1 96 ? 13.561 2.049 -17.702 1.00 91.75 96 GLN A O 1
ATOM 757 N N . THR A 1 97 ? 11.670 3.104 -17.103 1.00 91.69 97 THR A N 1
ATOM 758 C CA . THR A 1 97 ? 11.075 1.943 -16.425 1.00 91.69 97 THR A CA 1
ATOM 759 C C . THR A 1 97 ? 10.392 0.998 -17.416 1.00 91.69 97 THR A C 1
ATOM 761 O O . THR A 1 97 ? 9.880 -0.044 -17.015 1.00 91.69 97 THR A O 1
ATOM 764 N N . ASN A 1 98 ? 10.453 1.298 -18.719 1.00 90.38 98 ASN A N 1
ATOM 765 C CA . ASN A 1 98 ? 10.127 0.358 -19.777 1.00 90.38 98 ASN A CA 1
ATOM 766 C C . ASN A 1 98 ? 11.363 -0.453 -20.193 1.00 90.38 98 ASN A C 1
ATOM 768 O O . ASN A 1 98 ? 12.400 0.106 -20.557 1.00 90.38 98 ASN A O 1
ATOM 772 N N . ARG A 1 99 ? 11.248 -1.783 -20.240 1.00 86.19 99 ARG A N 1
ATOM 773 C CA . ARG A 1 99 ? 12.344 -2.664 -20.689 1.00 86.19 99 ARG A CA 1
ATOM 774 C C . ARG A 1 99 ? 12.800 -2.387 -22.122 1.00 86.19 99 ARG A C 1
ATOM 776 O O . ARG A 1 99 ? 13.981 -2.542 -22.428 1.00 86.19 99 ARG A O 1
ATOM 783 N N . LEU A 1 100 ? 11.890 -1.950 -22.987 1.00 84.94 100 LEU A N 1
ATOM 784 C CA . LEU A 1 100 ? 12.181 -1.649 -24.386 1.00 84.94 100 LEU A CA 1
ATOM 785 C C . LEU A 1 100 ? 12.897 -0.304 -24.557 1.00 84.94 100 LEU A C 1
ATOM 787 O O . LEU A 1 100 ? 13.497 -0.064 -25.607 1.00 84.94 100 LEU A O 1
ATOM 791 N N . TYR A 1 101 ? 12.899 0.554 -23.530 1.00 87.12 101 TYR A N 1
ATOM 792 C CA . TYR A 1 101 ? 13.493 1.887 -23.611 1.00 87.12 101 TYR A CA 1
ATOM 793 C C . TYR A 1 101 ? 14.959 1.833 -24.051 1.00 87.12 101 TYR A C 1
ATOM 795 O O . TYR A 1 101 ? 15.366 2.552 -24.964 1.00 87.12 101 TYR A O 1
ATOM 803 N N . GLY A 1 102 ? 15.753 0.932 -23.464 1.00 81.25 102 GLY A N 1
ATOM 804 C CA . GLY A 1 102 ? 17.176 0.781 -23.786 1.00 81.25 102 GLY A CA 1
ATOM 805 C C . GLY A 1 102 ? 17.459 0.507 -25.270 1.00 81.25 102 GLY A C 1
ATOM 806 O O . GLY A 1 102 ? 18.477 0.966 -25.779 1.00 81.25 102 GLY A O 1
ATOM 807 N N . PHE A 1 103 ? 16.537 -0.161 -25.969 1.00 78.56 103 PHE A N 1
ATOM 808 C CA . PHE A 1 103 ? 16.698 -0.607 -27.356 1.00 78.56 103 PHE A CA 1
ATOM 809 C C . PHE A 1 103 ? 16.132 0.385 -28.377 1.00 78.56 103 PHE A C 1
ATOM 811 O O . PHE A 1 103 ? 16.734 0.624 -29.428 1.00 78.56 103 PHE A O 1
ATOM 818 N N . PHE A 1 104 ? 14.969 0.964 -28.075 1.00 81.19 104 PHE A N 1
ATOM 819 C CA . PHE A 1 104 ? 14.181 1.693 -29.066 1.00 81.19 104 PHE A CA 1
ATOM 820 C C . PHE A 1 104 ? 14.170 3.210 -28.862 1.00 81.19 104 PHE A C 1
ATOM 822 O O . PHE A 1 104 ? 13.721 3.909 -29.757 1.00 81.19 104 PHE A O 1
ATOM 829 N N . HIS A 1 105 ? 14.674 3.774 -27.760 1.00 79.38 105 HIS A N 1
ATOM 830 C CA . HIS A 1 105 ? 14.588 5.230 -27.566 1.00 79.38 105 HIS A CA 1
ATOM 831 C C . HIS A 1 105 ? 15.475 6.027 -28.546 1.00 79.38 105 HIS A C 1
ATOM 833 O O . HIS A 1 105 ? 16.554 5.576 -28.933 1.00 79.38 105 HIS A O 1
ATOM 839 N N . ALA A 1 106 ? 15.071 7.255 -28.889 1.00 66.44 106 ALA A N 1
ATOM 840 C CA . ALA A 1 106 ? 15.715 8.111 -29.902 1.00 66.44 106 ALA A CA 1
ATOM 841 C C . ALA A 1 106 ? 17.233 8.340 -29.745 1.00 66.44 106 ALA A C 1
ATOM 843 O O . ALA A 1 106 ? 17.924 8.556 -30.735 1.00 66.44 106 ALA A O 1
ATOM 844 N N . LYS A 1 107 ? 17.763 8.278 -28.518 1.00 67.25 107 LYS A N 1
ATOM 845 C CA . LYS A 1 107 ? 19.190 8.502 -28.218 1.00 67.25 107 LYS A CA 1
ATOM 846 C C . LYS A 1 107 ? 20.005 7.207 -28.086 1.00 67.25 107 LYS A C 1
ATOM 848 O O . LYS A 1 107 ? 21.196 7.279 -27.777 1.00 67.25 107 LYS A O 1
ATOM 853 N N . SER A 1 108 ? 19.403 6.034 -28.310 1.00 69.50 108 SER A N 1
ATOM 854 C CA . SER A 1 108 ? 20.135 4.764 -28.225 1.00 69.50 108 SER A CA 1
ATOM 855 C C . SER A 1 108 ? 21.114 4.619 -29.384 1.00 69.50 108 SER A C 1
ATOM 857 O O . SER A 1 108 ? 20.747 4.762 -30.552 1.00 69.50 108 SER A O 1
ATOM 859 N N . ARG A 1 109 ? 22.370 4.302 -29.045 1.00 64.31 109 ARG A N 1
ATOM 860 C CA . ARG A 1 109 ? 23.444 4.044 -30.020 1.00 64.31 109 ARG A CA 1
ATOM 861 C C . ARG A 1 109 ? 23.251 2.711 -30.740 1.00 64.31 109 ARG A C 1
ATOM 863 O O . ARG A 1 109 ? 23.598 2.587 -31.910 1.00 64.31 109 ARG A O 1
ATOM 870 N N . SER A 1 110 ? 22.672 1.734 -30.049 1.00 59.31 110 SER A N 1
ATOM 871 C CA . SER A 1 110 ? 22.294 0.439 -30.609 1.00 59.31 110 SER A CA 1
ATOM 872 C C . SER A 1 110 ? 21.127 0.649 -31.564 1.00 59.31 110 SER A C 1
ATOM 874 O O . SER A 1 110 ? 20.071 1.081 -31.119 1.00 59.31 110 SER A O 1
ATOM 876 N N . VAL A 1 111 ? 21.276 0.390 -32.865 1.00 63.28 111 VAL A N 1
ATOM 877 C CA . VAL A 1 111 ? 20.133 0.304 -33.791 1.00 63.28 111 VAL A CA 1
ATOM 878 C C . VAL A 1 111 ? 19.709 -1.163 -33.814 1.00 63.28 111 VAL A C 1
ATOM 880 O O . VAL A 1 111 ? 20.449 -1.965 -34.384 1.00 63.28 111 VAL A O 1
ATOM 883 N N . PRO A 1 112 ? 18.590 -1.552 -33.171 1.00 64.75 112 PRO A N 1
ATOM 884 C CA . PRO A 1 112 ? 18.141 -2.935 -33.222 1.00 64.75 112 PRO A CA 1
ATOM 885 C C . PRO A 1 112 ? 17.912 -3.326 -34.683 1.00 64.75 112 PRO A C 1
ATOM 887 O O . PRO A 1 112 ? 17.358 -2.537 -35.452 1.00 64.75 112 PRO A O 1
ATOM 890 N N . MET A 1 113 ? 18.376 -4.513 -35.065 1.00 68.19 113 MET A N 1
ATOM 891 C CA . MET A 1 113 ? 18.124 -5.091 -36.383 1.00 68.19 113 MET A CA 1
ATOM 892 C C . MET A 1 113 ? 17.118 -6.220 -36.210 1.00 68.19 113 MET A C 1
ATOM 894 O O . MET A 1 113 ? 17.342 -7.112 -35.394 1.00 68.19 113 MET A O 1
ATOM 898 N N . ALA A 1 114 ? 16.037 -6.190 -36.975 1.00 67.56 114 ALA A N 1
ATOM 899 C CA . ALA A 1 114 ? 15.166 -7.341 -37.144 1.00 67.56 114 ALA A CA 1
ATOM 900 C C . ALA A 1 114 ? 15.698 -8.191 -38.303 1.00 67.56 114 ALA A C 1
ATOM 902 O O . ALA A 1 114 ? 16.094 -7.645 -39.336 1.00 67.56 114 ALA A O 1
ATOM 903 N N . ILE A 1 115 ? 15.739 -9.509 -38.115 1.00 77.56 115 ILE A N 1
ATOM 904 C CA . ILE A 1 115 ? 16.054 -10.472 -39.171 1.00 77.56 115 ILE A CA 1
ATOM 905 C C . ILE A 1 115 ? 14.747 -11.168 -39.531 1.00 77.56 115 ILE A C 1
ATOM 907 O O . ILE A 1 115 ? 14.125 -11.789 -38.673 1.00 77.56 115 ILE A O 1
ATOM 911 N N . PHE A 1 116 ? 14.335 -11.038 -40.784 1.00 77.12 116 PHE A N 1
ATOM 912 C CA . PHE A 1 116 ? 13.162 -11.700 -41.338 1.00 77.12 116 PHE A CA 1
ATOM 913 C C . PHE A 1 116 ? 13.619 -12.811 -42.271 1.00 77.12 116 PHE A C 1
ATOM 915 O O . PHE A 1 116 ? 14.542 -12.594 -43.052 1.00 77.12 116 PHE A O 1
ATOM 922 N N . THR A 1 117 ? 12.978 -13.972 -42.200 1.00 84.12 117 THR A N 1
ATOM 923 C CA . THR A 1 117 ? 13.162 -15.041 -43.184 1.00 84.12 117 THR A CA 1
ATOM 924 C C . THR A 1 117 ? 11.981 -15.000 -44.141 1.00 84.12 117 THR A C 1
ATOM 926 O O . THR A 1 117 ? 10.848 -15.245 -43.733 1.00 84.12 117 THR A O 1
ATOM 929 N N . GLU A 1 118 ? 12.238 -14.668 -45.399 1.00 82.06 118 GLU A N 1
ATOM 930 C CA . GLU A 1 118 ? 11.242 -14.653 -46.470 1.00 82.06 118 GLU A CA 1
ATOM 931 C C . GLU A 1 118 ? 11.622 -15.724 -47.494 1.00 82.06 118 GLU A C 1
ATOM 933 O O . GLU A 1 118 ? 12.800 -15.906 -47.791 1.00 82.06 118 GLU A O 1
ATOM 938 N N . LYS A 1 119 ? 10.639 -16.463 -48.014 1.00 84.94 119 LYS A N 1
ATOM 939 C CA . LYS A 1 119 ? 10.867 -17.383 -49.133 1.00 84.94 119 LYS A CA 1
ATOM 940 C C . LYS A 1 119 ? 10.717 -16.602 -50.428 1.00 84.94 119 LYS A C 1
ATOM 942 O O . LYS A 1 119 ? 9.705 -15.925 -50.605 1.00 84.94 119 LYS A O 1
ATOM 947 N N . ASP A 1 120 ? 11.712 -16.678 -51.301 1.00 78.25 120 ASP A N 1
ATOM 948 C CA . ASP A 1 120 ? 11.592 -16.108 -52.640 1.00 78.25 120 ASP A CA 1
ATOM 949 C C . ASP A 1 120 ? 10.602 -16.901 -53.509 1.00 78.25 120 ASP A C 1
ATOM 951 O O . ASP A 1 120 ? 10.032 -17.913 -53.093 1.00 78.25 120 ASP A O 1
ATOM 955 N N . GLU A 1 121 ? 10.381 -16.431 -54.736 1.00 81.06 121 GLU A N 1
ATOM 956 C CA . GLU A 1 121 ? 9.470 -17.058 -55.701 1.00 81.06 121 GLU A CA 1
ATOM 957 C C . GLU A 1 121 ? 9.863 -18.506 -56.052 1.00 81.06 121 GLU A C 1
ATOM 959 O O . GLU A 1 121 ? 9.034 -19.260 -56.561 1.00 81.06 121 GLU A O 1
ATOM 964 N N . GLN A 1 122 ? 11.103 -18.920 -55.759 1.00 81.44 122 GLN A N 1
ATOM 965 C CA . GLN A 1 122 ? 11.587 -20.291 -55.931 1.00 81.44 122 GLN A CA 1
ATOM 966 C C . GLN A 1 122 ? 11.525 -21.124 -54.635 1.00 81.44 122 GLN A C 1
ATOM 968 O O . GLN A 1 122 ? 11.910 -22.295 -54.636 1.00 81.44 122 GLN A O 1
ATOM 973 N N . GLY A 1 123 ? 11.007 -20.562 -53.538 1.00 78.31 123 GLY A N 1
ATOM 974 C CA . GLY A 1 123 ? 10.858 -21.227 -52.244 1.00 78.31 123 GLY A CA 1
ATOM 975 C C . GLY A 1 123 ? 12.127 -21.243 -51.388 1.00 78.31 123 GLY A C 1
ATOM 976 O O . GLY A 1 123 ? 12.140 -21.918 -50.354 1.00 78.31 123 GLY A O 1
ATOM 977 N N . VAL A 1 124 ? 13.180 -20.522 -51.783 1.00 80.56 124 VAL A N 1
ATOM 978 C CA . VAL A 1 124 ? 14.446 -20.450 -51.046 1.00 80.56 124 VAL A CA 1
ATOM 979 C C . VAL A 1 124 ? 14.320 -19.425 -49.926 1.00 80.56 124 VAL A C 1
ATOM 981 O O . VAL A 1 124 ? 13.925 -18.282 -50.142 1.00 80.56 124 VAL A O 1
ATOM 984 N N . GLU A 1 125 ? 14.661 -19.837 -48.706 1.00 84.12 125 GLU A N 1
ATOM 985 C CA . GLU A 1 125 ? 14.654 -18.959 -47.538 1.00 84.12 125 GLU A CA 1
ATOM 986 C C . GLU A 1 125 ? 15.805 -17.949 -47.605 1.00 84.12 125 GLU A C 1
ATOM 988 O O . GLU A 1 125 ? 16.981 -18.305 -47.519 1.00 84.12 125 GLU A O 1
ATOM 993 N N . GLN A 1 126 ? 15.461 -16.670 -47.720 1.00 79.81 126 GLN A N 1
ATOM 994 C CA . GLN A 1 126 ? 16.386 -15.549 -47.670 1.00 79.81 126 GLN A CA 1
ATOM 995 C C . GLN A 1 126 ? 16.198 -14.764 -46.373 1.00 79.81 126 GLN A C 1
ATOM 997 O O . GLN A 1 126 ? 15.081 -14.465 -45.951 1.00 79.81 126 GLN A O 1
ATOM 1002 N N . GLN A 1 127 ? 17.312 -14.398 -45.739 1.00 83.00 127 GLN A N 1
ATOM 1003 C CA . GLN A 1 127 ? 17.293 -13.551 -44.551 1.00 83.00 127 GLN A CA 1
ATOM 1004 C C . GLN A 1 127 ? 17.441 -12.078 -44.930 1.00 83.00 127 GLN A C 1
ATOM 1006 O O . GLN A 1 127 ? 18.468 -11.658 -45.468 1.00 83.00 127 GLN A O 1
ATOM 1011 N N . ARG A 1 128 ? 16.452 -11.262 -44.571 1.00 79.38 128 ARG A N 1
ATOM 1012 C CA . ARG A 1 128 ? 16.484 -9.808 -44.713 1.00 79.38 128 ARG A CA 1
ATOM 1013 C C . ARG A 1 128 ? 16.726 -9.150 -43.361 1.00 79.38 128 ARG A C 1
ATOM 1015 O O . ARG A 1 128 ? 15.984 -9.369 -42.409 1.00 79.38 128 ARG A O 1
ATOM 1022 N N . LYS A 1 129 ? 17.746 -8.291 -43.282 1.00 78.12 129 LYS A N 1
ATOM 1023 C CA . LYS A 1 129 ? 18.020 -7.463 -42.097 1.00 78.12 129 LYS A CA 1
ATOM 1024 C C . LYS A 1 129 ? 17.373 -6.083 -42.263 1.00 78.12 129 LYS A C 1
ATOM 1026 O O . LYS A 1 129 ? 17.650 -5.395 -43.244 1.00 78.12 129 LYS A O 1
ATOM 1031 N N . GLN A 1 130 ? 16.557 -5.646 -41.306 1.00 72.38 130 GLN A N 1
ATOM 1032 C CA . GLN A 1 130 ? 15.928 -4.320 -41.297 1.00 72.38 130 GLN A CA 1
ATOM 1033 C C . GLN A 1 130 ? 16.257 -3.559 -40.013 1.00 72.38 130 GLN A C 1
ATOM 1035 O O . GLN A 1 130 ? 16.187 -4.107 -38.915 1.00 72.38 130 GLN A O 1
ATOM 1040 N N . LYS A 1 131 ? 16.569 -2.266 -40.146 1.00 70.19 131 LYS A N 1
ATOM 1041 C CA . LYS A 1 131 ? 16.774 -1.375 -38.998 1.00 70.19 131 LYS A CA 1
ATOM 1042 C C . LYS A 1 131 ? 15.433 -1.070 -38.332 1.00 70.19 131 LYS A C 1
ATOM 1044 O O . LYS A 1 131 ? 14.521 -0.591 -39.003 1.00 70.19 131 LYS A O 1
ATOM 1049 N N . CYS A 1 132 ? 15.329 -1.277 -37.024 1.00 65.75 132 CYS A N 1
ATOM 1050 C CA . CYS A 1 132 ? 14.155 -0.863 -36.263 1.00 65.75 132 CYS A CA 1
ATOM 1051 C C . CYS A 1 132 ? 14.122 0.662 -36.090 1.00 65.75 132 CYS A C 1
ATOM 1053 O O . CYS A 1 132 ? 15.148 1.294 -35.811 1.00 65.75 132 CYS A O 1
ATOM 1055 N N . SER A 1 133 ? 12.931 1.249 -36.216 1.00 71.19 133 SER A N 1
ATOM 1056 C CA . SER A 1 133 ? 12.697 2.666 -35.941 1.00 71.19 133 SER A CA 1
ATOM 1057 C C . SER A 1 133 ? 12.883 2.981 -34.458 1.00 71.19 133 SER A C 1
ATOM 1059 O O . SER A 1 133 ? 12.625 2.153 -33.582 1.00 71.19 133 SER A O 1
ATOM 1061 N N . LYS A 1 134 ? 13.325 4.207 -34.169 1.00 80.38 134 LYS A N 1
ATOM 1062 C CA . LYS A 1 134 ? 13.332 4.722 -32.802 1.00 80.38 134 LYS A CA 1
ATOM 1063 C C . LYS A 1 134 ? 11.931 5.172 -32.397 1.00 80.38 134 LYS A C 1
ATOM 1065 O O . LYS A 1 134 ? 11.187 5.685 -33.226 1.00 80.38 134 LYS A O 1
ATOM 1070 N N . LEU A 1 135 ? 11.606 4.997 -31.124 1.00 83.19 135 LEU A N 1
ATOM 1071 C CA . LEU A 1 135 ? 10.355 5.406 -30.505 1.00 83.19 135 LEU A CA 1
ATOM 1072 C C . LEU A 1 135 ? 10.586 6.659 -29.641 1.00 83.19 135 LEU A C 1
ATOM 1074 O O . LEU A 1 135 ? 11.631 6.760 -28.976 1.00 83.19 135 LEU A O 1
ATOM 1078 N N . PRO A 1 136 ? 9.647 7.618 -29.640 1.00 85.06 136 PRO A N 1
ATOM 1079 C CA . PRO A 1 136 ? 9.680 8.740 -28.715 1.00 85.06 136 PRO A CA 1
ATOM 1080 C C . PRO A 1 136 ? 9.289 8.316 -27.285 1.00 85.06 136 PRO A C 1
ATOM 1082 O O . PRO A 1 136 ? 8.798 7.212 -27.047 1.00 85.06 136 PRO A O 1
ATOM 1085 N N . SER A 1 137 ? 9.603 9.172 -26.304 1.00 85.62 137 SER A N 1
ATOM 1086 C CA . SER A 1 137 ? 9.473 8.856 -24.871 1.00 85.62 137 SER A CA 1
ATOM 1087 C C . SER A 1 137 ? 8.035 8.571 -24.430 1.00 85.62 137 SER A C 1
ATOM 1089 O O . SER A 1 137 ? 7.820 7.715 -23.578 1.00 85.62 137 SER A O 1
ATOM 1091 N N . ASP A 1 138 ? 7.072 9.281 -25.008 1.00 87.50 138 ASP A N 1
ATOM 1092 C CA . ASP A 1 138 ? 5.634 9.176 -24.747 1.00 87.50 138 ASP A CA 1
ATOM 1093 C C . ASP A 1 138 ? 5.071 7.778 -25.040 1.00 87.50 138 ASP A C 1
ATOM 1095 O O . ASP A 1 138 ? 4.287 7.259 -24.246 1.00 87.50 138 ASP A O 1
ATOM 1099 N N . ILE A 1 139 ? 5.536 7.115 -26.102 1.00 90.19 139 ILE A N 1
ATOM 1100 C CA . ILE A 1 139 ? 5.146 5.734 -26.422 1.00 90.19 139 ILE A CA 1
ATOM 1101 C C . ILE A 1 139 ? 5.542 4.772 -25.295 1.00 90.19 139 ILE A C 1
ATOM 1103 O O . ILE A 1 139 ? 4.761 3.896 -24.927 1.00 90.19 139 ILE A O 1
ATOM 1107 N N . PHE A 1 140 ? 6.719 4.954 -24.687 1.00 90.62 140 PHE A N 1
ATOM 1108 C CA . PHE A 1 140 ? 7.134 4.125 -23.550 1.00 90.62 140 PHE A CA 1
ATOM 1109 C C . PHE A 1 140 ? 6.290 4.378 -22.304 1.00 90.62 140 PHE A C 1
ATOM 1111 O O . PHE A 1 140 ? 6.036 3.434 -21.560 1.00 90.62 140 PHE A O 1
ATOM 1118 N N . LEU A 1 141 ? 5.834 5.617 -22.085 1.00 91.00 141 LEU A N 1
ATOM 1119 C CA . LEU A 1 141 ? 4.891 5.919 -21.005 1.00 91.00 141 LEU A CA 1
ATOM 1120 C C . LEU A 1 141 ? 3.574 5.178 -21.227 1.00 91.00 141 LEU A C 1
ATOM 1122 O O . LEU A 1 141 ? 3.057 4.548 -20.309 1.00 91.00 141 LEU A O 1
ATOM 1126 N N . HIS A 1 142 ? 3.071 5.191 -22.461 1.00 91.00 142 HIS A N 1
ATOM 1127 C CA . HIS A 1 142 ? 1.858 4.469 -22.827 1.00 91.00 142 HIS A CA 1
ATOM 1128 C C . HIS A 1 142 ? 2.009 2.962 -22.596 1.00 91.00 142 HIS A C 1
ATOM 1130 O O . HIS A 1 142 ? 1.154 2.341 -21.971 1.00 91.00 142 HIS A O 1
ATOM 1136 N N . PHE A 1 143 ? 3.135 2.379 -23.016 1.00 91.06 143 PHE A N 1
ATOM 1137 C CA . PHE A 1 143 ? 3.432 0.974 -22.747 1.00 91.06 143 PHE A CA 1
ATOM 1138 C C . PHE A 1 143 ? 3.549 0.669 -21.260 1.00 91.06 143 PHE A C 1
ATOM 1140 O O . PHE A 1 143 ? 2.986 -0.319 -20.813 1.00 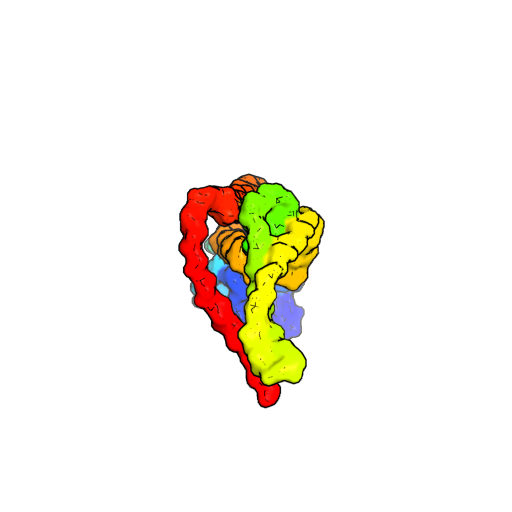91.06 143 PHE A O 1
ATOM 1147 N N . ASN A 1 144 ? 4.221 1.516 -20.481 1.00 92.56 144 ASN A N 1
ATOM 1148 C CA . ASN A 1 144 ? 4.310 1.336 -19.035 1.00 92.56 144 ASN A CA 1
ATOM 1149 C C . ASN A 1 144 ? 2.926 1.251 -18.384 1.00 92.56 144 ASN A C 1
ATOM 1151 O O . ASN A 1 144 ? 2.731 0.417 -17.505 1.00 92.56 144 ASN A O 1
ATOM 1155 N N . GLN A 1 145 ? 1.980 2.081 -18.828 1.00 90.94 145 GLN A N 1
ATOM 1156 C CA . GLN A 1 145 ? 0.601 2.052 -18.340 1.00 90.94 145 GLN A CA 1
ATOM 1157 C C . GLN A 1 145 ? -0.156 0.800 -18.812 1.00 90.94 145 GLN A C 1
ATOM 1159 O O . GLN A 1 145 ? -0.795 0.131 -18.002 1.00 90.94 145 GLN A O 1
ATOM 1164 N N . LEU A 1 146 ? -0.059 0.452 -20.101 1.00 90.31 146 LEU A N 1
ATOM 1165 C CA . LEU A 1 146 ? -0.766 -0.692 -20.694 1.00 90.31 146 LEU A CA 1
ATOM 1166 C C . LEU A 1 146 ? -0.278 -2.044 -20.166 1.00 90.31 146 LEU A C 1
ATOM 1168 O O . LEU A 1 146 ? -1.075 -2.958 -19.993 1.00 90.31 146 LEU A O 1
ATOM 1172 N N . THR A 1 147 ? 1.022 -2.175 -19.909 1.00 85.88 147 THR A N 1
ATOM 1173 C CA . THR A 1 147 ? 1.652 -3.423 -19.464 1.00 85.88 147 THR A CA 1
ATOM 1174 C C . THR A 1 147 ? 2.131 -3.311 -18.019 1.00 85.88 147 THR A C 1
ATOM 1176 O O . THR A 1 147 ? 3.186 -3.850 -17.679 1.00 85.88 147 THR A O 1
ATOM 1179 N N . LYS A 1 148 ? 1.416 -2.558 -17.169 1.00 88.19 148 LYS A N 1
ATOM 1180 C CA . LYS A 1 148 ? 1.830 -2.306 -15.777 1.00 88.19 148 LYS A CA 1
ATOM 1181 C C . LYS A 1 148 ? 2.030 -3.613 -15.002 1.00 88.19 148 LYS A C 1
ATOM 1183 O O . LYS A 1 148 ? 3.044 -3.772 -14.327 1.00 88.19 148 LYS A O 1
ATOM 1188 N N . ASP A 1 149 ? 1.105 -4.558 -15.172 1.00 88.06 149 ASP A N 1
ATOM 1189 C CA . ASP A 1 149 ? 1.072 -5.808 -14.413 1.00 88.06 149 ASP A CA 1
ATOM 1190 C C . ASP A 1 149 ? 2.153 -6.777 -14.898 1.00 88.06 149 ASP A C 1
ATOM 1192 O O . ASP A 1 149 ? 2.661 -7.560 -14.106 1.00 88.06 149 ASP A O 1
ATOM 1196 N N . ASP A 1 150 ? 2.589 -6.648 -16.154 1.00 88.12 150 ASP A N 1
ATOM 1197 C CA . ASP A 1 150 ? 3.692 -7.417 -16.736 1.00 88.12 150 ASP A CA 1
ATOM 1198 C C . ASP A 1 150 ? 5.053 -6.717 -16.599 1.00 88.12 150 ASP A C 1
ATOM 1200 O O . ASP A 1 150 ? 6.091 -7.298 -16.926 1.00 88.12 150 ASP A O 1
ATOM 1204 N N . ASN A 1 151 ? 5.089 -5.462 -16.130 1.00 88.56 151 ASN A N 1
ATOM 1205 C CA . ASN A 1 151 ? 6.327 -4.717 -15.946 1.00 88.56 151 ASN A CA 1
ATOM 1206 C C . ASN A 1 151 ? 7.002 -5.156 -14.634 1.00 88.56 151 ASN A C 1
ATOM 1208 O O . ASN A 1 151 ? 6.569 -4.781 -13.545 1.00 88.56 151 ASN A O 1
ATOM 1212 N N . PRO A 1 152 ? 8.134 -5.870 -14.683 1.00 89.50 152 PRO A N 1
ATOM 1213 C CA . PRO A 1 152 ? 8.752 -6.396 -13.473 1.00 89.50 152 PRO A CA 1
ATOM 1214 C C . PRO A 1 152 ? 9.431 -5.313 -12.641 1.00 89.50 152 PRO A C 1
ATOM 1216 O O . PRO A 1 152 ? 9.623 -5.510 -11.445 1.00 89.50 152 PRO A O 1
ATOM 1219 N N . TYR A 1 153 ? 9.783 -4.163 -13.227 1.00 91.56 153 TYR A N 1
ATOM 1220 C CA . TYR A 1 153 ? 10.231 -3.028 -12.426 1.00 91.56 153 TYR A CA 1
ATOM 1221 C C . TYR A 1 153 ? 9.077 -2.453 -11.602 1.00 91.56 153 TYR A C 1
ATOM 1223 O O . TYR A 1 153 ? 9.273 -2.120 -10.434 1.00 91.56 153 TYR A O 1
ATOM 1231 N N . TYR A 1 154 ? 7.876 -2.397 -12.190 1.00 94.56 154 TYR A N 1
ATOM 1232 C CA . TYR A 1 154 ? 6.660 -1.993 -11.491 1.00 94.56 154 TYR A CA 1
ATOM 1233 C C . TYR A 1 154 ? 6.295 -2.992 -10.385 1.00 94.56 154 TYR A C 1
ATOM 1235 O O . TYR A 1 154 ? 6.136 -2.597 -9.233 1.00 94.56 154 TYR A O 1
ATOM 1243 N N . GLN A 1 155 ? 6.267 -4.292 -10.692 1.00 94.19 155 GLN A N 1
ATOM 1244 C CA . GLN A 1 155 ? 6.011 -5.342 -9.698 1.00 94.19 155 GLN A CA 1
ATOM 1245 C C . GLN A 1 155 ? 7.000 -5.275 -8.523 1.00 94.19 155 GLN A C 1
ATOM 1247 O O . GLN A 1 155 ? 6.604 -5.418 -7.369 1.00 94.19 155 GLN A O 1
ATOM 1252 N N . GLN A 1 156 ? 8.286 -5.023 -8.796 1.00 94.19 156 GLN A N 1
ATOM 1253 C CA . GLN A 1 156 ? 9.305 -4.883 -7.753 1.00 94.19 156 GLN A CA 1
ATOM 1254 C C . GLN A 1 156 ? 9.042 -3.691 -6.834 1.00 94.19 156 GLN A C 1
ATOM 1256 O O . GLN A 1 156 ? 9.114 -3.851 -5.617 1.00 94.19 156 GLN A O 1
ATOM 1261 N N . VAL A 1 157 ? 8.747 -2.508 -7.387 1.00 96.50 157 VAL A N 1
ATOM 1262 C CA . VAL A 1 157 ? 8.477 -1.323 -6.558 1.00 96.50 157 VAL A CA 1
ATOM 1263 C C . VAL A 1 157 ? 7.151 -1.461 -5.811 1.00 96.50 157 VAL A C 1
ATOM 1265 O O . VAL A 1 157 ? 7.095 -1.141 -4.629 1.00 96.50 157 VAL A O 1
ATOM 1268 N N . GLN A 1 158 ? 6.118 -2.027 -6.437 1.00 96.44 158 GLN A N 1
ATOM 1269 C CA . GLN A 1 158 ? 4.832 -2.284 -5.793 1.00 96.44 158 GLN A CA 1
ATOM 1270 C C . GLN A 1 158 ? 4.979 -3.272 -4.629 1.00 96.44 158 GLN A C 1
ATOM 1272 O O . GLN A 1 158 ? 4.496 -3.006 -3.532 1.00 96.44 158 GLN A O 1
ATOM 1277 N N . ALA A 1 159 ? 5.693 -4.384 -4.831 1.00 95.38 159 ALA A N 1
ATOM 1278 C CA . ALA A 1 159 ? 5.970 -5.348 -3.770 1.00 95.38 159 ALA A CA 1
ATOM 1279 C C . ALA A 1 159 ? 6.834 -4.750 -2.651 1.00 95.38 159 ALA A C 1
ATOM 1281 O O . ALA A 1 159 ? 6.656 -5.106 -1.490 1.00 95.38 159 ALA A O 1
ATOM 1282 N N . ALA A 1 160 ? 7.763 -3.848 -2.981 1.00 96.44 160 ALA A N 1
ATOM 1283 C CA . ALA A 1 160 ? 8.557 -3.144 -1.984 1.00 96.44 160 ALA A CA 1
ATOM 1284 C C . ALA A 1 160 ? 7.687 -2.204 -1.137 1.00 96.44 160 ALA A C 1
ATOM 1286 O O . ALA A 1 160 ? 7.764 -2.284 0.080 1.00 96.44 160 ALA A O 1
ATOM 1287 N N . ILE A 1 161 ? 6.813 -1.400 -1.755 1.00 96.56 161 ILE A N 1
ATOM 1288 C CA . ILE A 1 161 ? 5.878 -0.512 -1.041 1.00 96.56 161 ILE A CA 1
ATOM 1289 C C . ILE A 1 161 ? 4.945 -1.312 -0.125 1.00 96.56 161 ILE A C 1
ATOM 1291 O O . ILE A 1 161 ? 4.793 -0.952 1.036 1.00 96.56 161 ILE A O 1
ATOM 1295 N N . LYS A 1 162 ? 4.375 -2.425 -0.610 1.00 93.38 162 LYS A N 1
ATOM 1296 C CA . LYS A 1 162 ? 3.477 -3.288 0.182 1.00 93.38 162 LYS A CA 1
ATOM 1297 C C . LYS A 1 162 ? 4.140 -3.912 1.414 1.00 93.38 162 LYS A C 1
ATOM 1299 O O . LYS A 1 162 ? 3.457 -4.258 2.364 1.00 93.38 162 LYS A O 1
ATOM 1304 N N . ARG A 1 163 ? 5.466 -4.081 1.406 1.00 93.19 163 ARG A N 1
ATOM 1305 C CA . ARG A 1 163 ? 6.215 -4.619 2.555 1.00 93.19 163 ARG A CA 1
ATOM 1306 C C . ARG A 1 163 ? 6.499 -3.575 3.628 1.00 93.19 163 ARG A C 1
ATOM 1308 O O . ARG A 1 163 ? 6.900 -3.951 4.728 1.00 93.19 163 ARG A O 1
ATOM 1315 N N . GLU A 1 164 ? 6.361 -2.294 3.307 1.00 94.75 164 GLU A N 1
ATOM 1316 C CA . GLU A 1 164 ? 6.617 -1.226 4.264 1.00 94.75 164 GLU A CA 1
ATOM 1317 C C . GLU A 1 164 ? 5.470 -1.151 5.280 1.00 94.75 164 GLU A C 1
ATOM 1319 O O . GLU A 1 164 ? 4.301 -1.224 4.895 1.00 94.75 164 GLU A O 1
ATOM 1324 N N . PRO A 1 165 ? 5.773 -1.000 6.580 1.00 93.31 165 PRO A N 1
ATOM 1325 C CA . PRO A 1 165 ? 4.744 -0.933 7.603 1.00 93.31 165 PRO A CA 1
ATOM 1326 C C . PRO A 1 165 ? 3.864 0.300 7.386 1.00 93.31 165 PRO A C 1
ATOM 1328 O O . PRO A 1 165 ? 4.372 1.412 7.238 1.00 93.31 165 PRO A O 1
ATOM 1331 N N . LEU A 1 166 ? 2.543 0.108 7.419 1.00 94.50 166 LEU A N 1
ATOM 1332 C CA . LEU A 1 166 ? 1.602 1.218 7.308 1.00 94.50 166 LEU A CA 1
ATOM 1333 C C . LEU A 1 166 ? 1.770 2.181 8.496 1.00 94.50 166 LEU A C 1
ATOM 1335 O O . LEU A 1 166 ? 1.915 1.713 9.634 1.00 94.50 166 LEU A O 1
ATOM 1339 N N . PRO A 1 167 ? 1.766 3.502 8.260 1.00 96.25 167 PRO A N 1
ATOM 1340 C CA . PRO A 1 167 ? 1.766 4.484 9.334 1.00 96.25 167 PRO A CA 1
ATOM 1341 C C . PRO A 1 167 ? 0.402 4.505 10.036 1.00 96.25 167 PRO A C 1
ATOM 1343 O O . PRO A 1 167 ? -0.638 4.353 9.396 1.00 96.25 167 PRO A O 1
ATOM 1346 N N . LYS A 1 168 ? 0.416 4.676 11.359 1.00 93.12 168 LYS A N 1
ATOM 1347 C CA . LYS A 1 168 ? -0.781 4.671 12.217 1.00 93.12 168 LYS A CA 1
ATOM 1348 C C . LYS A 1 168 ? -1.161 6.073 12.682 1.00 93.12 168 LYS A C 1
ATOM 1350 O O . LYS A 1 168 ? -2.295 6.291 13.093 1.00 93.12 168 LYS A O 1
ATOM 1355 N N . THR A 1 169 ? -0.233 7.026 12.590 1.00 92.62 169 THR A N 1
ATOM 1356 C CA . THR A 1 169 ? -0.465 8.435 12.925 1.00 92.62 169 THR A CA 1
ATOM 1357 C C . THR A 1 169 ? -0.076 9.355 11.764 1.00 92.62 169 THR A C 1
ATOM 1359 O O . THR A 1 169 ? 0.699 8.949 10.889 1.00 92.62 169 THR A O 1
ATOM 1362 N N . PRO A 1 170 ? -0.573 10.605 11.740 1.00 92.00 170 PRO A N 1
ATOM 1363 C CA . PRO A 1 170 ? -0.157 11.601 10.752 1.00 92.00 170 PRO A CA 1
ATOM 1364 C C . PRO A 1 170 ? 1.359 11.858 10.744 1.00 92.00 170 PRO A C 1
ATOM 1366 O O . PRO A 1 170 ? 1.962 11.985 9.680 1.00 92.00 170 PRO A O 1
ATOM 1369 N N . GLU A 1 171 ? 2.003 11.867 11.912 1.00 93.94 171 GLU A N 1
ATOM 1370 C CA . GLU A 1 171 ? 3.449 12.084 12.040 1.00 93.94 171 GLU A CA 1
ATOM 1371 C C . GLU A 1 171 ? 4.244 10.909 11.459 1.00 93.94 171 GLU A C 1
ATOM 1373 O O . GLU A 1 171 ? 5.220 11.105 10.729 1.00 93.94 171 GLU A O 1
ATOM 1378 N N . GLU A 1 172 ? 3.807 9.674 11.735 1.00 96.62 172 GLU A N 1
ATOM 1379 C CA . GLU A 1 172 ? 4.370 8.486 11.090 1.00 96.62 172 GLU A CA 1
ATOM 1380 C C . GLU A 1 172 ? 4.162 8.535 9.574 1.00 96.62 172 GLU A C 1
ATOM 1382 O O . GLU A 1 172 ? 5.038 8.113 8.815 1.00 96.62 172 GLU A O 1
ATOM 1387 N N . PHE A 1 173 ? 3.029 9.074 9.115 1.00 97.56 173 PHE A N 1
ATOM 1388 C CA . PHE A 1 173 ? 2.726 9.178 7.695 1.00 97.56 173 PHE A CA 1
ATOM 1389 C C . PHE A 1 173 ? 3.648 10.163 6.972 1.00 97.56 173 PHE A C 1
ATOM 1391 O O . PHE A 1 173 ? 4.098 9.872 5.865 1.00 97.56 173 PHE A O 1
ATOM 1398 N N . ASP A 1 174 ? 4.031 11.278 7.587 1.00 96.75 174 ASP A N 1
ATOM 1399 C CA . ASP A 1 174 ? 5.011 12.188 6.986 1.00 96.75 174 ASP A CA 1
ATOM 1400 C C . ASP A 1 174 ? 6.395 11.538 6.835 1.00 96.75 174 ASP A C 1
ATOM 1402 O O . ASP A 1 174 ? 7.036 11.654 5.781 1.00 96.75 174 ASP A O 1
ATOM 1406 N N . ALA A 1 175 ? 6.834 10.771 7.838 1.00 97.69 175 ALA A N 1
ATOM 1407 C CA . ALA A 1 175 ? 8.064 9.986 7.739 1.00 97.69 175 ALA A CA 1
ATOM 1408 C C . ALA A 1 175 ? 7.957 8.904 6.648 1.00 97.69 175 ALA A C 1
ATOM 1410 O O . ALA A 1 175 ? 8.885 8.713 5.853 1.00 97.69 175 ALA A O 1
ATOM 1411 N N . TYR A 1 176 ? 6.800 8.245 6.565 1.00 98.25 176 TYR A N 1
ATOM 1412 C CA . TYR A 1 176 ? 6.481 7.253 5.544 1.00 98.25 176 TYR A CA 1
ATOM 1413 C C . TYR A 1 176 ? 6.542 7.849 4.131 1.00 98.25 176 TYR A C 1
ATOM 1415 O O . TYR A 1 176 ? 7.199 7.275 3.260 1.00 98.25 176 TYR A O 1
ATOM 1423 N N . LYS A 1 177 ? 5.965 9.038 3.895 1.00 98.38 177 LYS A N 1
ATOM 1424 C CA . LYS A 1 177 ? 6.034 9.735 2.595 1.00 98.38 177 LYS A CA 1
ATOM 1425 C C . LYS A 1 177 ? 7.478 9.950 2.151 1.00 98.38 177 LYS A C 1
ATOM 1427 O O . LYS A 1 177 ? 7.833 9.652 1.008 1.00 98.38 177 LYS A O 1
ATOM 1432 N N . ALA A 1 178 ? 8.331 10.430 3.057 1.00 97.88 178 ALA A N 1
ATOM 1433 C CA . ALA A 1 178 ? 9.745 10.648 2.765 1.00 97.88 178 ALA A CA 1
ATOM 1434 C C . ALA A 1 178 ? 10.477 9.333 2.443 1.00 97.88 178 ALA A C 1
ATOM 1436 O O . ALA A 1 178 ? 11.300 9.290 1.522 1.00 97.88 178 ALA A O 1
ATOM 1437 N N . HIS A 1 179 ? 10.175 8.260 3.178 1.00 98.06 179 HIS A N 1
ATOM 1438 C CA . HIS A 1 179 ? 10.764 6.936 2.970 1.00 98.06 179 HIS A CA 1
ATOM 1439 C C . HIS A 1 179 ? 10.354 6.318 1.630 1.00 98.06 179 HIS A C 1
ATOM 1441 O O . HIS A 1 179 ? 11.222 6.009 0.809 1.00 98.06 179 HIS A O 1
ATOM 1447 N N . ILE A 1 180 ? 9.052 6.220 1.351 1.00 98.31 180 ILE A N 1
ATOM 1448 C CA . ILE A 1 180 ? 8.536 5.692 0.080 1.00 98.31 180 ILE A CA 1
ATOM 1449 C C . ILE A 1 180 ? 9.011 6.540 -1.099 1.00 98.31 180 ILE A C 1
ATOM 1451 O O . ILE A 1 180 ? 9.426 5.997 -2.125 1.00 98.31 180 ILE A O 1
ATOM 1455 N N . GLY A 1 181 ? 9.031 7.867 -0.948 1.00 97.81 181 GLY A N 1
ATOM 1456 C CA . GLY A 1 181 ? 9.553 8.770 -1.966 1.00 97.81 181 GLY A CA 1
ATOM 1457 C C . GLY A 1 181 ? 10.991 8.420 -2.360 1.00 97.81 181 GLY A C 1
ATOM 1458 O O . GLY A 1 181 ? 11.276 8.277 -3.551 1.00 97.81 181 GLY A O 1
ATOM 1459 N N . LYS A 1 182 ? 11.878 8.208 -1.375 1.00 98.19 182 LYS A N 1
ATOM 1460 C CA . LYS A 1 182 ? 13.272 7.772 -1.592 1.00 98.19 182 LYS A CA 1
ATOM 1461 C C . LYS A 1 182 ? 13.357 6.368 -2.187 1.00 98.19 182 LYS A C 1
ATOM 1463 O O . LYS A 1 182 ? 14.162 6.143 -3.092 1.00 98.19 182 LYS A O 1
ATOM 1468 N N . LEU A 1 183 ? 12.542 5.434 -1.699 1.00 98.12 183 LEU A N 1
ATOM 1469 C CA . LEU A 1 183 ? 12.466 4.062 -2.200 1.00 98.12 183 LEU A CA 1
ATOM 1470 C C . LEU A 1 183 ? 12.163 4.058 -3.701 1.00 98.12 183 LEU A C 1
ATOM 1472 O O . LEU A 1 183 ? 12.914 3.474 -4.481 1.00 98.12 183 LEU A O 1
ATOM 1476 N N . VAL A 1 184 ? 11.116 4.765 -4.117 1.00 97.88 184 VAL A N 1
ATOM 1477 C CA . VAL A 1 184 ? 10.679 4.827 -5.517 1.00 97.88 184 VAL A CA 1
ATOM 1478 C C . VAL A 1 184 ? 11.729 5.517 -6.387 1.00 97.88 184 VAL A C 1
ATOM 1480 O O . VAL A 1 184 ? 12.047 5.009 -7.461 1.00 97.88 184 VAL A O 1
ATOM 1483 N N . THR A 1 185 ? 12.333 6.615 -5.918 1.00 97.75 185 THR A N 1
ATOM 1484 C CA . THR A 1 185 ? 13.442 7.286 -6.625 1.00 97.75 185 THR A CA 1
ATOM 1485 C C . THR A 1 185 ? 14.618 6.340 -6.856 1.00 97.75 185 THR A C 1
ATOM 1487 O O . THR A 1 185 ? 15.108 6.233 -7.976 1.00 97.75 185 THR A O 1
ATOM 1490 N N . ARG A 1 186 ? 15.015 5.561 -5.845 1.00 97.31 186 ARG A N 1
ATOM 1491 C CA . ARG A 1 186 ? 16.082 4.560 -5.983 1.00 97.31 186 ARG A CA 1
ATOM 1492 C C . ARG A 1 186 ? 15.756 3.509 -7.051 1.00 97.31 186 ARG A C 1
ATOM 1494 O O . ARG A 1 186 ? 16.640 3.129 -7.817 1.00 97.31 186 ARG A O 1
ATOM 1501 N N . HIS A 1 187 ? 14.510 3.035 -7.115 1.00 96.31 187 HIS A N 1
ATOM 1502 C CA . HIS A 1 187 ? 14.085 2.093 -8.158 1.00 96.31 187 HIS A CA 1
ATOM 1503 C C . HIS A 1 187 ? 14.101 2.731 -9.559 1.00 96.31 187 HIS A C 1
ATOM 1505 O O . HIS A 1 187 ? 14.530 2.084 -10.516 1.00 96.31 187 HIS A O 1
ATOM 1511 N N . ILE A 1 188 ? 13.704 4.002 -9.682 1.00 95.38 188 ILE A N 1
ATOM 1512 C CA . ILE A 1 188 ? 13.812 4.771 -10.933 1.00 95.38 188 ILE A CA 1
ATOM 1513 C C . ILE A 1 188 ? 15.277 4.886 -11.371 1.00 95.38 188 ILE A C 1
ATOM 1515 O O . ILE A 1 188 ? 15.609 4.555 -12.511 1.00 95.38 188 ILE A O 1
ATOM 1519 N N . ASP A 1 189 ? 16.171 5.286 -10.467 1.00 95.19 189 ASP A N 1
ATOM 1520 C CA . ASP A 1 189 ? 17.598 5.442 -10.757 1.00 95.19 189 ASP A CA 1
ATOM 1521 C C . ASP A 1 189 ? 18.235 4.124 -11.210 1.00 95.19 189 ASP A C 1
ATOM 1523 O O . ASP A 1 189 ? 19.053 4.096 -12.137 1.00 95.19 189 ASP A O 1
ATOM 1527 N N . GLN A 1 190 ? 17.823 3.007 -10.607 1.00 92.31 190 GLN A N 1
ATOM 1528 C CA . GLN A 1 190 ? 18.252 1.676 -11.018 1.00 92.31 190 GLN A CA 1
ATOM 1529 C C . GLN A 1 190 ? 17.789 1.337 -12.442 1.00 92.31 190 GLN A C 1
ATOM 1531 O O . GLN A 1 190 ? 18.605 0.867 -13.241 1.00 92.31 190 GLN A O 1
ATOM 1536 N N . ALA A 1 191 ? 16.528 1.614 -12.787 1.00 91.31 191 ALA A N 1
ATOM 1537 C CA . ALA A 1 191 ? 16.005 1.400 -14.137 1.00 91.31 191 ALA A CA 1
ATOM 1538 C C . ALA A 1 191 ? 16.743 2.272 -15.170 1.00 91.31 191 ALA A C 1
ATOM 1540 O O . ALA A 1 191 ? 17.171 1.782 -16.219 1.00 91.31 191 ALA A O 1
ATOM 1541 N N . ILE A 1 192 ? 17.009 3.541 -14.840 1.00 90.19 192 ILE A N 1
ATOM 1542 C CA . ILE A 1 192 ? 17.810 4.453 -15.671 1.00 90.19 192 ILE A CA 1
ATOM 1543 C C . ILE A 1 192 ? 19.227 3.903 -15.873 1.00 90.19 192 ILE A C 1
ATOM 1545 O O . ILE A 1 192 ? 19.741 3.905 -16.996 1.00 90.19 192 ILE A O 1
ATOM 1549 N N . LYS A 1 193 ? 19.876 3.412 -14.811 1.00 88.88 193 LYS A N 1
ATOM 1550 C CA . LYS A 1 193 ? 21.219 2.822 -14.892 1.00 88.88 193 LYS A CA 1
ATOM 1551 C C . LYS A 1 193 ? 21.231 1.588 -15.795 1.00 88.88 193 LYS A C 1
ATOM 1553 O O . LYS A 1 193 ? 22.113 1.468 -16.644 1.00 88.88 193 LYS A O 1
ATOM 1558 N N . GLN A 1 194 ? 20.250 0.702 -15.661 1.00 83.88 194 GLN A N 1
ATOM 1559 C CA . GLN A 1 194 ? 20.128 -0.488 -16.506 1.00 83.88 194 GLN A CA 1
ATOM 1560 C C . GLN A 1 194 ? 19.881 -0.121 -17.971 1.00 83.88 194 GLN A C 1
ATOM 1562 O O . GLN A 1 194 ? 20.571 -0.638 -18.848 1.00 83.88 194 GLN A O 1
ATOM 1567 N N . ALA A 1 195 ? 19.003 0.846 -18.247 1.00 83.44 195 ALA A N 1
ATOM 1568 C CA . ALA A 1 195 ? 18.794 1.362 -19.598 1.00 83.44 195 ALA A CA 1
ATOM 1569 C C . ALA A 1 195 ? 20.091 1.918 -20.217 1.00 83.44 195 ALA A C 1
ATOM 1571 O O . ALA A 1 195 ? 20.336 1.740 -21.410 1.00 83.44 195 ALA A O 1
ATOM 1572 N N . ARG A 1 196 ? 20.963 2.552 -19.422 1.00 79.56 196 ARG A N 1
ATOM 1573 C CA . ARG A 1 196 ? 22.284 3.022 -19.878 1.00 79.56 196 ARG A CA 1
ATOM 1574 C C . ARG A 1 196 ? 23.263 1.881 -20.159 1.00 79.56 196 ARG A C 1
ATOM 1576 O O . ARG A 1 196 ? 24.010 1.989 -21.126 1.00 79.56 196 ARG A O 1
ATOM 1583 N N . HIS A 1 197 ? 23.249 0.795 -19.383 1.00 70.69 197 HIS A N 1
ATOM 1584 C CA . HIS A 1 197 ? 24.110 -0.368 -19.641 1.00 70.69 197 HIS A CA 1
ATOM 1585 C C . HIS A 1 197 ? 23.860 -0.988 -21.024 1.00 70.69 197 HIS A C 1
ATOM 1587 O O . HIS A 1 197 ? 24.824 -1.319 -21.707 1.00 70.69 197 HIS A O 1
ATOM 1593 N N . PHE A 1 198 ? 22.609 -1.039 -21.493 1.00 62.12 198 PHE A N 1
ATOM 1594 C CA . PHE A 1 198 ? 22.285 -1.484 -22.861 1.00 62.12 198 PHE A CA 1
ATOM 1595 C C . PHE A 1 198 ? 22.841 -0.570 -23.971 1.00 62.12 198 PHE A C 1
ATOM 1597 O O . PHE A 1 198 ? 22.899 -0.972 -25.131 1.00 62.12 198 PHE A O 1
ATOM 1604 N N . ASN A 1 199 ? 23.255 0.654 -23.627 1.00 57.03 199 ASN A N 1
ATOM 1605 C CA . ASN A 1 199 ? 23.855 1.621 -24.547 1.00 57.03 199 ASN A CA 1
ATOM 1606 C C . ASN A 1 199 ? 25.390 1.679 -24.461 1.00 57.03 199 ASN A C 1
ATOM 1608 O O . ASN A 1 199 ? 26.010 2.414 -25.236 1.00 57.03 199 ASN A O 1
ATOM 1612 N N . ALA A 1 200 ? 26.011 0.958 -23.522 1.00 51.00 200 ALA A N 1
ATOM 1613 C CA . ALA A 1 200 ? 27.463 0.884 -23.417 1.00 51.00 200 ALA A CA 1
ATOM 1614 C C . ALA A 1 200 ? 28.027 -0.034 -24.521 1.00 51.00 200 ALA A C 1
ATOM 1616 O O . ALA A 1 200 ? 27.397 -1.041 -24.844 1.00 51.00 200 ALA A O 1
ATOM 1617 N N . PRO A 1 201 ? 29.200 0.278 -25.104 1.00 45.03 201 PRO A N 1
ATOM 1618 C CA . PRO A 1 201 ? 29.821 -0.545 -26.136 1.00 45.03 201 PRO A CA 1
ATOM 1619 C C . PRO A 1 201 ? 30.372 -1.838 -25.517 1.00 45.03 201 PRO A C 1
ATOM 1621 O O . PRO A 1 201 ? 31.555 -1.952 -25.217 1.00 45.03 201 PRO A O 1
ATOM 1624 N N . GLY A 1 202 ? 29.500 -2.816 -25.292 1.00 47.22 202 GLY A N 1
ATOM 1625 C CA . GLY A 1 202 ? 29.897 -4.211 -25.168 1.00 47.22 202 GLY A CA 1
ATOM 1626 C C . GLY A 1 202 ? 30.060 -4.769 -26.574 1.00 47.22 202 GLY A C 1
ATOM 1627 O O . GLY A 1 202 ? 29.154 -4.607 -27.390 1.00 47.22 202 GLY A O 1
ATOM 1628 N N . ALA A 1 203 ? 31.213 -5.374 -26.871 1.00 43.16 203 ALA A N 1
ATOM 1629 C CA . ALA A 1 203 ? 31.465 -6.062 -28.132 1.00 43.16 203 ALA A CA 1
ATOM 1630 C C . ALA A 1 203 ? 30.241 -6.909 -28.506 1.00 43.16 203 ALA A C 1
ATOM 1632 O O . ALA A 1 203 ? 29.875 -7.826 -27.769 1.00 43.16 203 ALA A O 1
ATOM 1633 N N . ALA A 1 204 ? 29.581 -6.551 -29.608 1.00 39.84 204 ALA A N 1
ATOM 1634 C CA . ALA A 1 204 ? 28.450 -7.292 -30.128 1.00 39.84 204 ALA A CA 1
ATOM 1635 C C . ALA A 1 204 ? 28.921 -8.720 -30.425 1.00 39.84 204 ALA A C 1
ATOM 1637 O O . ALA A 1 204 ? 29.553 -8.974 -31.445 1.00 39.84 204 ALA A O 1
ATOM 1638 N N . LYS A 1 205 ? 28.647 -9.659 -29.517 1.00 42.03 205 LYS A N 1
ATOM 1639 C CA . LYS A 1 205 ? 28.553 -11.059 -29.907 1.00 42.03 205 LYS A CA 1
ATOM 1640 C C . LYS A 1 205 ? 27.200 -11.186 -30.584 1.00 42.03 205 LYS A C 1
ATOM 1642 O O . LYS A 1 205 ? 26.173 -11.037 -29.927 1.00 42.03 205 LYS A O 1
ATOM 1647 N N . GLU A 1 206 ? 27.219 -11.377 -31.898 1.00 36.12 206 GLU A N 1
ATOM 1648 C CA . GLU A 1 206 ? 26.055 -11.824 -32.654 1.00 36.12 206 GLU A CA 1
ATOM 1649 C C . GLU A 1 206 ? 25.528 -13.098 -31.984 1.00 36.12 206 GLU A C 1
ATOM 1651 O O . GLU A 1 206 ? 26.130 -14.164 -32.084 1.00 36.12 206 GLU A O 1
ATOM 1656 N N . VAL A 1 207 ? 24.433 -12.980 -31.236 1.00 39.19 207 VAL A N 1
ATOM 1657 C CA . VAL A 1 207 ? 23.673 -14.142 -30.784 1.00 39.19 207 VAL A CA 1
ATOM 1658 C C . VAL A 1 207 ? 22.528 -14.284 -31.770 1.00 39.19 207 VAL A C 1
ATOM 1660 O O . VAL A 1 207 ? 21.554 -13.533 -31.728 1.00 39.19 207 VAL A O 1
ATOM 1663 N N . ALA A 1 208 ? 22.696 -15.208 -32.711 1.00 31.45 208 ALA A N 1
ATOM 1664 C CA . ALA A 1 208 ? 21.642 -15.633 -33.613 1.00 31.45 208 ALA A CA 1
ATOM 1665 C C . ALA A 1 208 ? 20.601 -16.417 -32.801 1.00 31.45 208 ALA A C 1
ATOM 1667 O O . ALA A 1 208 ? 20.752 -17.614 -32.572 1.00 31.45 208 ALA A O 1
ATOM 1668 N N . THR A 1 209 ? 19.562 -15.732 -32.324 1.00 38.34 209 THR A N 1
ATOM 1669 C CA . THR A 1 209 ? 18.385 -16.398 -31.760 1.00 38.34 209 THR A CA 1
ATOM 1670 C C . THR A 1 209 ? 17.348 -16.542 -32.862 1.00 38.34 209 THR A C 1
ATOM 1672 O O . THR A 1 209 ? 16.648 -15.592 -33.208 1.00 38.34 209 THR A O 1
ATOM 1675 N N . THR A 1 210 ? 17.269 -17.743 -33.425 1.00 32.16 210 THR A N 1
ATOM 1676 C CA . THR A 1 210 ? 16.221 -18.152 -34.359 1.00 32.16 210 THR A CA 1
ATOM 1677 C C . THR A 1 210 ? 14.903 -18.253 -33.593 1.00 32.16 210 THR A C 1
ATOM 1679 O O . THR A 1 210 ? 14.732 -19.148 -32.768 1.00 32.16 210 THR A O 1
ATOM 1682 N N . MET A 1 211 ? 13.972 -17.329 -33.824 1.00 30.48 211 MET A N 1
ATOM 1683 C CA . MET A 1 211 ? 12.594 -17.493 -33.365 1.00 30.48 211 MET A CA 1
ATOM 1684 C C . MET A 1 211 ? 11.824 -18.312 -34.400 1.00 30.48 211 MET A C 1
ATOM 1686 O O . MET A 1 211 ? 11.599 -17.848 -35.515 1.00 30.4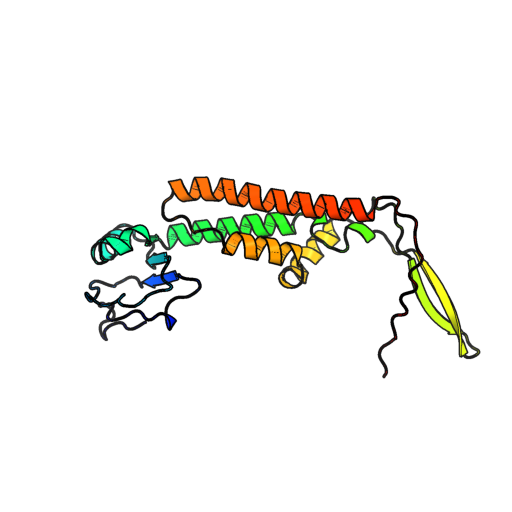8 211 MET A O 1
ATOM 1690 N N . CYS A 1 212 ? 11.442 -19.538 -34.038 1.00 30.20 212 CYS A N 1
ATOM 1691 C CA . CYS A 1 212 ? 10.551 -20.364 -34.848 1.00 30.20 212 CYS A CA 1
ATOM 1692 C C . CYS A 1 212 ? 9.180 -19.684 -34.979 1.00 30.20 212 CYS A C 1
ATOM 1694 O O . CYS A 1 212 ? 8.587 -19.279 -33.978 1.00 30.20 212 CYS A O 1
ATOM 1696 N N . ALA A 1 213 ? 8.684 -19.575 -36.213 1.00 32.16 213 ALA A N 1
ATOM 1697 C CA . ALA A 1 213 ? 7.314 -19.160 -36.494 1.00 32.16 213 ALA A CA 1
ATOM 1698 C C . ALA A 1 213 ? 6.307 -20.163 -35.888 1.00 32.16 213 ALA A C 1
ATOM 1700 O O . ALA A 1 213 ? 6.623 -21.354 -35.802 1.00 32.16 213 ALA A O 1
ATOM 1701 N N . PRO A 1 214 ? 5.108 -19.718 -35.468 1.00 34.72 214 PRO A N 1
ATOM 1702 C CA . PRO A 1 214 ? 4.075 -20.630 -34.996 1.00 34.72 214 PRO A CA 1
ATOM 1703 C C . PRO A 1 214 ? 3.625 -21.533 -36.150 1.00 34.72 214 PRO A C 1
ATOM 1705 O O . PRO A 1 214 ? 3.356 -21.057 -37.253 1.00 34.7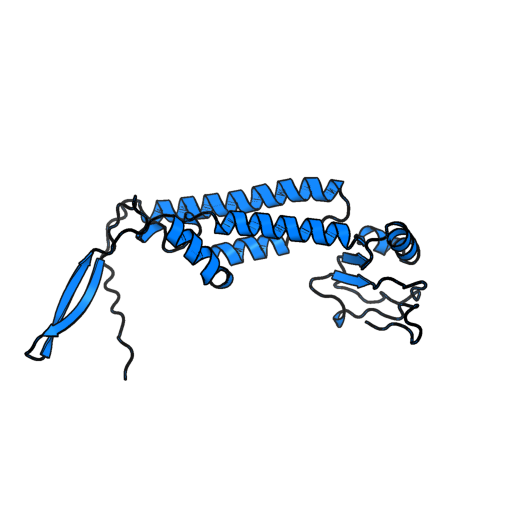2 214 PRO A O 1
ATOM 1708 N N . ALA A 1 215 ? 3.578 -22.839 -35.885 1.00 38.19 215 ALA A N 1
ATOM 1709 C CA . ALA A 1 215 ? 3.003 -23.815 -36.798 1.00 38.19 215 ALA A CA 1
ATOM 1710 C C . ALA A 1 215 ? 1.493 -23.559 -36.925 1.00 38.19 215 ALA A C 1
ATOM 1712 O O . ALA A 1 215 ? 0.813 -23.405 -35.907 1.00 38.19 215 ALA A O 1
ATOM 1713 N N . VAL A 1 216 ? 1.017 -23.475 -38.169 1.00 43.94 216 VAL A N 1
ATOM 1714 C CA . VAL A 1 216 ? -0.410 -23.452 -38.531 1.00 43.94 216 VAL A CA 1
ATOM 1715 C C . VAL A 1 216 ? -0.968 -24.865 -38.452 1.00 43.94 216 VAL A C 1
ATOM 1717 O O . VAL A 1 216 ? -0.259 -25.784 -38.924 1.00 43.94 216 VAL A O 1
#

pLDDT: mean 86.47, std 16.53, range [30.2, 98.38]

Sequence (216 aa):
MQISSDGQTLVRVRDSDIDDGSCQIPAGITTIDTRAFTHCTKLTSIIIASDDETEVARITHLLPEELRSKIISKRLLDEITHFQEEQLARFLNTPQTNRLYGFFHAKSRSVPMAIFTEKDEQGVEQQRKQKCSKLPSDIFLHFNQLTKDDNPYYQQVQAAIKREPLPKTPEEFDAYKAHIGKLVTRHIDQAIKQARHFNAPGAAKEVATTMCAPAV

Radius of gyration: 26.47 Å; chains: 1; bounding box: 60×36×81 Å